Protein AF-A0A371I912-F1 (afdb_monomer_lite)

InterPro domains:
  IPR052957 Auxin-regulated embryogenesis mediator [PTHR32387] (3-246)

Foldseek 3Di:
DPDQAAEEDDPVVVLLQVQLCVPDPHHYDDCVVVPPVVVVCCVVCVNHYDYDLLVSLLVSLVVLLVVLPRDCVSVVSSPRPPVSNCVSQQQDQRFQWPVGRHGLVLAAADDPQCVLLVLFFPHGYGPDPSHPYYHPPLPLVSSVVRGDQLVSNPDHALVNLVSLLSSCVPVPHPVVSLVSLAPRCNQFDPVPPPPPLNDGDRPCVGNPPVSLVSVVSCVSSPHDPDPVVVVVVSVVVVVVVVVVVVVVPDD

Structure (mmCIF, N/CA/C/O backbone):
data_AF-A0A371I912-F1
#
_entry.id   AF-A0A371I912-F1
#
loop_
_atom_site.group_PDB
_atom_site.id
_atom_site.type_symbol
_atom_site.label_atom_id
_atom_site.label_alt_id
_atom_site.label_comp_id
_atom_site.label_asym_id
_atom_site.label_entity_id
_atom_site.label_seq_id
_atom_site.pdbx_PDB_ins_code
_atom_site.Cartn_x
_atom_site.Cartn_y
_atom_site.Cartn_z
_atom_site.occupancy
_atom_site.B_iso_or_equiv
_atom_site.auth_seq_id
_atom_site.auth_comp_id
_atom_site.auth_asym_id
_atom_site.auth_atom_id
_atom_site.pdbx_PDB_model_num
ATOM 1 N N . MET A 1 1 ? 18.109 19.468 -35.819 1.00 36.91 1 MET A N 1
ATOM 2 C CA . MET A 1 1 ? 19.176 19.367 -34.794 1.00 36.91 1 MET A CA 1
ATOM 3 C C . MET A 1 1 ? 19.497 17.897 -34.608 1.00 36.91 1 MET A C 1
ATOM 5 O O . MET A 1 1 ? 18.550 17.120 -34.630 1.00 36.91 1 MET A O 1
ATOM 9 N N . PRO A 1 2 ? 20.771 17.496 -34.467 1.00 49.00 2 PRO A N 1
ATOM 10 C CA . PRO A 1 2 ? 21.081 16.117 -34.123 1.00 49.00 2 PRO A CA 1
ATOM 11 C C . PRO A 1 2 ? 20.493 15.792 -32.742 1.00 49.00 2 PRO A C 1
ATOM 13 O O . PRO A 1 2 ? 20.467 16.671 -31.871 1.00 49.00 2 PRO A O 1
ATOM 16 N N . PRO A 1 3 ? 20.013 14.560 -32.536 1.00 56.16 3 PRO A N 1
ATOM 17 C CA . PRO A 1 3 ? 19.417 14.154 -31.275 1.00 56.16 3 PRO A CA 1
ATOM 18 C C . PRO A 1 3 ? 20.421 14.289 -30.119 1.00 56.16 3 PRO A C 1
ATOM 20 O O . PRO A 1 3 ? 21.636 14.133 -30.281 1.00 56.16 3 PRO A O 1
ATOM 23 N N . SER A 1 4 ? 19.924 14.635 -28.930 1.00 64.62 4 SER A N 1
ATOM 24 C CA . SER A 1 4 ? 20.767 14.828 -27.743 1.00 64.62 4 SER A CA 1
ATOM 25 C C . SER A 1 4 ? 21.365 13.510 -27.238 1.00 64.62 4 SER A C 1
ATOM 27 O O . SER A 1 4 ? 22.467 13.528 -26.684 1.00 64.62 4 SER A O 1
ATOM 29 N N . LYS A 1 5 ? 20.678 12.387 -27.493 1.00 75.44 5 LYS A N 1
ATOM 30 C CA . LYS A 1 5 ? 21.076 11.011 -27.172 1.00 75.44 5 LYS A CA 1
ATOM 31 C C . LYS A 1 5 ? 20.718 10.079 -28.333 1.00 75.44 5 LYS A C 1
ATOM 33 O O . LYS A 1 5 ? 19.756 10.370 -29.027 1.00 75.44 5 LYS A O 1
ATOM 38 N N . SER A 1 6 ? 21.465 8.998 -28.547 1.00 78.00 6 SER A N 1
ATOM 39 C CA . SER A 1 6 ? 21.248 8.018 -29.631 1.00 78.00 6 SER A CA 1
ATOM 40 C C . SER A 1 6 ? 21.650 6.603 -29.209 1.00 78.00 6 SER A C 1
ATOM 42 O O . SER A 1 6 ? 22.302 6.441 -28.181 1.00 78.00 6 SER A O 1
ATOM 44 N N . PHE A 1 7 ? 21.259 5.585 -29.973 1.00 78.69 7 PHE A N 1
ATOM 45 C CA . PHE A 1 7 ? 21.534 4.172 -29.673 1.00 78.69 7 PHE A CA 1
ATOM 46 C C . PHE A 1 7 ? 22.333 3.507 -30.778 1.00 78.69 7 PHE A C 1
ATOM 48 O O . PHE A 1 7 ? 22.033 3.733 -31.943 1.00 78.69 7 PHE A O 1
ATOM 55 N N . LEU A 1 8 ? 23.281 2.637 -30.439 1.00 74.38 8 LEU A N 1
ATOM 56 C CA . LEU A 1 8 ? 23.936 1.788 -31.435 1.00 74.38 8 LEU A CA 1
ATOM 57 C C . LEU A 1 8 ? 23.140 0.491 -31.646 1.00 74.38 8 LEU A C 1
ATOM 59 O O . LEU A 1 8 ? 22.872 -0.218 -30.675 1.00 74.38 8 LEU A O 1
ATOM 63 N N . ILE A 1 9 ? 22.766 0.149 -32.888 1.00 65.62 9 ILE A N 1
ATOM 64 C CA . ILE A 1 9 ? 22.099 -1.140 -33.163 1.00 65.62 9 ILE A CA 1
ATOM 65 C C . ILE A 1 9 ? 23.110 -2.273 -33.060 1.00 65.62 9 ILE A C 1
ATOM 67 O O . ILE A 1 9 ? 23.680 -2.682 -34.061 1.00 65.62 9 ILE A O 1
ATOM 71 N N . VAL A 1 10 ? 23.230 -2.853 -31.873 1.00 62.78 10 VAL A N 1
ATOM 72 C CA . VAL A 1 10 ? 23.765 -4.208 -31.717 1.00 62.78 10 VAL A CA 1
ATOM 73 C C . VAL A 1 10 ? 22.591 -5.189 -31.822 1.00 62.78 10 VAL A C 1
ATOM 75 O O . VAL A 1 10 ? 21.462 -4.848 -31.458 1.00 62.78 10 VAL A O 1
ATOM 78 N N . SER A 1 11 ? 22.805 -6.412 -32.311 1.00 59.03 11 SER A N 1
ATOM 79 C CA . SER A 1 11 ? 21.747 -7.379 -32.675 1.00 59.03 11 SER A CA 1
ATOM 80 C C . SER A 1 11 ? 20.672 -7.611 -31.597 1.00 59.03 11 SER A C 1
ATOM 82 O O . SER A 1 11 ? 19.514 -7.861 -31.920 1.00 59.03 11 SER A O 1
ATOM 84 N N . SER A 1 12 ? 21.031 -7.506 -30.313 1.00 61.28 12 SER A N 1
ATOM 85 C CA . SER A 1 12 ? 20.111 -7.637 -29.172 1.00 61.28 12 SER A CA 1
ATOM 86 C C . SER A 1 12 ? 19.326 -6.358 -28.842 1.00 61.28 12 SER A C 1
ATOM 88 O O . SER A 1 12 ? 18.246 -6.444 -28.261 1.00 61.28 12 SER A O 1
ATOM 90 N N . LEU A 1 13 ? 19.835 -5.182 -29.218 1.00 65.94 13 LEU A N 1
ATOM 91 C CA . LEU A 1 13 ? 19.197 -3.880 -29.010 1.00 65.94 13 LEU A CA 1
ATOM 92 C C . LEU A 1 13 ? 18.226 -3.536 -30.145 1.00 65.94 13 LEU A C 1
ATOM 94 O O . LEU A 1 13 ? 17.183 -2.932 -29.903 1.00 65.94 13 LEU A O 1
ATOM 98 N N . GLY A 1 14 ? 18.533 -3.973 -31.371 1.00 66.19 14 GLY A N 1
ATOM 99 C CA . GLY A 1 14 ? 17.737 -3.685 -32.567 1.00 66.19 14 GLY A CA 1
ATOM 100 C C . GLY A 1 14 ? 16.260 -4.057 -32.436 1.00 66.19 14 GLY A C 1
ATOM 101 O O . GLY A 1 14 ? 15.401 -3.239 -32.750 1.00 66.19 14 GLY A O 1
ATOM 102 N N . ALA A 1 15 ? 15.948 -5.234 -31.885 1.00 66.62 15 ALA A N 1
ATOM 103 C CA . ALA A 1 15 ? 14.563 -5.679 -31.696 1.00 66.62 15 ALA A CA 1
ATOM 104 C C . ALA A 1 15 ? 13.764 -4.776 -30.731 1.00 66.62 15 ALA A C 1
ATOM 106 O O . ALA A 1 15 ? 12.574 -4.529 -30.934 1.00 66.62 15 ALA A O 1
ATOM 107 N N . ILE A 1 16 ? 14.420 -4.242 -29.699 1.00 67.19 16 ILE A N 1
ATOM 108 C CA . ILE A 1 16 ? 13.805 -3.354 -28.703 1.00 67.19 16 ILE A CA 1
ATOM 109 C C . ILE A 1 16 ? 13.619 -1.960 -29.267 1.00 67.19 16 ILE A C 1
ATOM 111 O O . ILE A 1 16 ? 12.566 -1.367 -29.073 1.00 67.19 16 ILE A O 1
ATOM 115 N N . LEU A 1 17 ? 14.636 -1.435 -29.952 1.00 68.88 17 LEU A N 1
ATOM 116 C CA . LEU A 1 17 ? 14.585 -0.104 -30.550 1.00 68.88 17 LEU A CA 1
ATOM 117 C C . LEU A 1 17 ? 13.518 -0.055 -31.641 1.00 68.88 17 LEU A C 1
ATOM 119 O O . LEU A 1 17 ? 12.759 0.903 -31.694 1.00 68.88 17 LEU A O 1
ATOM 123 N N . GLN A 1 18 ? 13.388 -1.115 -32.444 1.00 68.81 18 GLN A N 1
ATOM 124 C CA . GLN A 1 18 ? 12.308 -1.250 -33.424 1.00 68.81 18 GLN A CA 1
ATOM 125 C C . GLN A 1 18 ? 10.938 -1.290 -32.746 1.00 68.81 18 GLN A C 1
ATOM 127 O O . GLN A 1 18 ? 10.042 -0.546 -33.130 1.00 68.81 18 GLN A O 1
ATOM 132 N N . SER A 1 19 ? 10.781 -2.085 -31.688 1.00 64.12 19 SER A N 1
ATOM 133 C CA . SER A 1 19 ? 9.503 -2.173 -30.971 1.00 64.12 19 SER A CA 1
ATOM 134 C C . SER A 1 19 ? 9.172 -0.871 -30.221 1.00 64.12 19 SER A C 1
ATOM 136 O O . SER A 1 19 ? 8.016 -0.467 -30.152 1.00 64.12 19 SER A O 1
ATOM 138 N N . GLY A 1 20 ? 10.186 -0.181 -29.692 1.00 59.31 20 GLY A N 1
ATOM 139 C CA . GLY A 1 20 ? 10.077 1.095 -28.983 1.00 59.31 20 GLY A CA 1
ATOM 140 C C . GLY A 1 20 ? 9.809 2.270 -29.917 1.00 59.31 20 GLY A C 1
ATOM 141 O O . GLY A 1 20 ? 9.047 3.163 -29.552 1.00 59.31 20 GLY A O 1
ATOM 142 N N . SER A 1 21 ? 10.348 2.225 -31.142 1.00 62.75 21 SER A N 1
ATOM 143 C CA . SER A 1 21 ? 10.128 3.239 -32.183 1.00 62.75 21 SER A CA 1
ATOM 144 C C . SER A 1 21 ? 8.666 3.375 -32.617 1.00 62.75 21 SER A C 1
ATOM 146 O O . SER A 1 21 ? 8.274 4.401 -33.161 1.00 62.75 21 SER A O 1
ATOM 148 N N . VAL A 1 22 ? 7.835 2.364 -32.323 1.00 65.50 22 VAL A N 1
ATOM 149 C CA . VAL A 1 22 ? 6.378 2.408 -32.533 1.00 65.50 22 VAL A CA 1
ATOM 150 C C . VAL A 1 22 ? 5.718 3.479 -31.656 1.00 65.50 22 VAL A C 1
ATOM 152 O O . VAL A 1 22 ? 4.649 3.981 -31.994 1.00 65.50 22 VAL A O 1
ATOM 155 N N . LEU A 1 23 ? 6.334 3.815 -30.521 1.00 61.28 23 LEU A N 1
ATOM 156 C CA . LEU A 1 23 ? 5.724 4.621 -29.463 1.00 61.28 23 LEU A CA 1
ATOM 157 C C . LEU A 1 23 ? 6.534 5.871 -29.103 1.00 61.28 23 LEU A C 1
ATOM 159 O O . LEU A 1 23 ? 5.955 6.836 -28.614 1.00 61.28 23 LEU A O 1
ATOM 163 N N . ILE A 1 24 ? 7.850 5.859 -29.324 1.00 68.81 24 ILE A N 1
ATOM 164 C CA . ILE A 1 24 ? 8.773 6.960 -29.020 1.00 68.81 24 ILE A CA 1
ATOM 165 C C . ILE A 1 24 ? 9.711 7.137 -30.208 1.00 68.81 24 ILE A C 1
ATOM 167 O O . ILE A 1 24 ? 10.195 6.149 -30.744 1.00 68.81 24 ILE A O 1
ATOM 171 N N . ASP A 1 25 ? 10.029 8.370 -30.597 1.00 71.12 25 ASP A N 1
ATOM 172 C CA . ASP A 1 25 ? 11.066 8.605 -31.605 1.00 71.12 25 ASP A CA 1
ATOM 173 C C . ASP A 1 25 ? 12.447 8.275 -31.015 1.00 71.12 25 ASP A C 1
ATOM 175 O O . ASP A 1 25 ? 12.962 8.988 -30.147 1.00 71.12 25 ASP A O 1
ATOM 179 N N . ILE A 1 26 ? 13.019 7.143 -31.433 1.00 73.50 26 ILE A N 1
ATOM 180 C CA . ILE A 1 26 ? 14.314 6.674 -30.947 1.00 73.50 26 ILE A CA 1
ATOM 181 C C . ILE A 1 26 ? 15.353 6.881 -32.053 1.00 73.50 26 ILE A C 1
ATOM 183 O O . ILE A 1 26 ? 15.302 6.203 -33.077 1.00 73.50 26 ILE A O 1
ATOM 187 N N . PRO A 1 27 ? 16.326 7.781 -31.857 1.00 73.69 27 PRO A N 1
ATOM 188 C CA . PRO A 1 27 ? 17.413 7.985 -32.802 1.00 73.69 27 PRO A CA 1
ATOM 189 C C . PRO A 1 27 ? 18.451 6.869 -32.698 1.00 73.69 27 PRO A C 1
ATOM 191 O O . PRO A 1 27 ? 19.030 6.613 -31.636 1.00 73.69 27 PRO A O 1
ATOM 194 N N . VAL A 1 28 ? 18.716 6.226 -33.828 1.00 77.50 28 VAL A N 1
ATOM 195 C CA . VAL A 1 28 ? 19.482 4.987 -33.890 1.00 77.50 28 VAL A CA 1
ATOM 196 C C . VAL A 1 28 ? 20.629 5.102 -34.902 1.00 77.50 28 VAL A C 1
ATOM 198 O O . VAL A 1 28 ? 20.453 5.621 -36.001 1.00 77.50 28 VAL A O 1
ATOM 201 N N . ILE A 1 29 ? 21.812 4.634 -34.509 1.00 79.12 29 ILE A N 1
ATOM 202 C CA . ILE A 1 29 ? 23.043 4.614 -35.297 1.00 79.12 29 ILE A CA 1
ATOM 203 C C . ILE A 1 29 ? 23.139 3.278 -36.032 1.00 79.12 29 ILE A C 1
ATOM 205 O O . ILE A 1 29 ? 23.073 2.210 -35.419 1.00 79.12 29 ILE A O 1
ATOM 209 N N . ASP A 1 30 ? 23.333 3.362 -37.345 1.00 75.81 30 ASP A N 1
ATOM 210 C CA . ASP A 1 30 ? 23.511 2.215 -38.229 1.00 75.81 30 ASP A CA 1
ATOM 211 C C . ASP A 1 30 ? 24.941 1.659 -38.140 1.00 75.81 30 ASP A C 1
ATOM 213 O O . ASP A 1 30 ? 25.874 2.180 -38.752 1.00 75.81 30 ASP A O 1
ATOM 217 N N . GLU A 1 31 ? 25.118 0.577 -37.379 1.00 76.44 31 GLU A N 1
ATOM 218 C CA . GLU A 1 31 ? 26.406 -0.113 -37.257 1.00 76.44 31 GLU A CA 1
ATOM 219 C C . GLU A 1 31 ? 26.906 -0.656 -38.607 1.00 76.44 31 GLU A C 1
ATOM 221 O O . GLU A 1 31 ? 28.114 -0.719 -38.821 1.00 76.44 31 GLU A O 1
ATOM 226 N N . THR A 1 32 ? 26.021 -0.983 -39.558 1.00 77.94 32 THR A N 1
ATOM 227 C CA . THR A 1 32 ? 26.443 -1.509 -40.870 1.00 77.94 32 THR A CA 1
ATOM 228 C C . THR A 1 32 ? 27.178 -0.463 -41.702 1.00 77.94 32 THR A C 1
ATOM 230 O O . THR A 1 32 ? 28.069 -0.805 -42.480 1.00 77.94 32 THR A O 1
ATOM 233 N N . PHE A 1 33 ? 26.862 0.814 -41.483 1.00 82.06 33 PHE A N 1
ATOM 234 C CA . PHE A 1 33 ? 27.527 1.934 -42.131 1.00 82.06 33 PHE A CA 1
ATOM 235 C C . PHE A 1 33 ? 28.919 2.205 -41.538 1.00 82.06 33 PHE A C 1
ATOM 237 O O . PHE A 1 33 ? 29.877 2.428 -42.278 1.00 82.06 33 PHE A O 1
ATOM 244 N N . TYR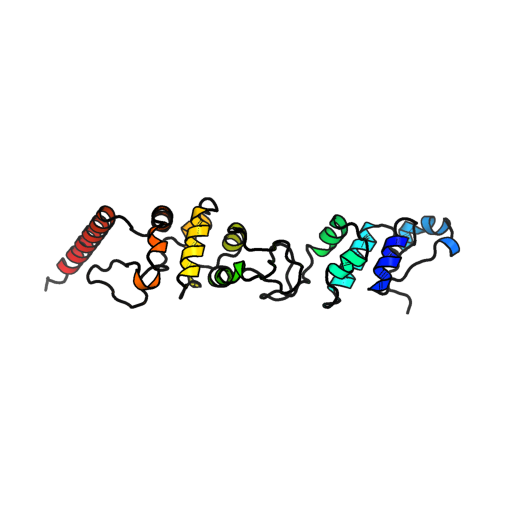 A 1 34 ? 29.050 2.181 -40.207 1.00 81.44 34 TYR A N 1
ATOM 245 C CA . TYR A 1 34 ? 30.311 2.505 -39.520 1.00 81.44 34 TYR A CA 1
ATOM 246 C C . TYR A 1 34 ? 31.246 1.298 -39.341 1.00 81.44 34 TYR A C 1
ATOM 248 O O . TYR A 1 34 ? 32.460 1.462 -39.179 1.00 81.44 34 TYR A O 1
ATOM 256 N N . GLY A 1 35 ? 30.694 0.086 -39.392 1.00 80.62 35 GLY A N 1
ATOM 257 C CA . GLY A 1 35 ? 31.387 -1.166 -39.120 1.00 80.62 35 GLY A CA 1
ATOM 258 C C . GLY A 1 35 ? 31.908 -1.270 -37.684 1.00 80.62 35 GLY A C 1
ATOM 259 O O . GLY A 1 35 ? 31.715 -0.389 -36.848 1.00 80.62 35 GLY A O 1
ATOM 260 N N . ASN A 1 36 ? 32.661 -2.338 -37.411 1.00 82.44 36 ASN A N 1
ATOM 261 C CA . ASN A 1 36 ? 33.153 -2.651 -36.061 1.00 82.44 36 ASN A CA 1
ATOM 262 C C . ASN A 1 36 ? 34.058 -1.570 -35.441 1.00 82.44 36 ASN A C 1
ATOM 264 O O . ASN A 1 36 ? 34.266 -1.569 -34.231 1.00 82.44 36 ASN A O 1
ATOM 268 N N . LYS A 1 37 ? 34.586 -0.641 -36.248 1.00 84.56 37 LYS A N 1
ATOM 269 C CA . LYS A 1 37 ? 35.439 0.457 -35.777 1.00 84.56 37 LYS A CA 1
ATOM 270 C C . LYS A 1 37 ? 34.715 1.404 -34.827 1.00 84.56 37 LYS A C 1
ATOM 272 O O . LYS A 1 37 ? 35.366 2.039 -34.010 1.00 84.56 37 LYS A O 1
ATOM 277 N N . ILE A 1 38 ? 33.385 1.499 -34.897 1.00 82.69 38 ILE A N 1
ATOM 278 C CA . ILE A 1 38 ? 32.618 2.362 -33.987 1.00 82.69 38 ILE A CA 1
ATOM 279 C C . ILE A 1 38 ? 32.782 1.959 -32.515 1.00 82.69 38 ILE A C 1
ATOM 281 O O . ILE A 1 38 ? 32.753 2.821 -31.639 1.00 82.69 38 ILE A O 1
ATOM 285 N N . HIS A 1 39 ? 33.032 0.673 -32.247 1.00 81.19 39 HIS A N 1
ATOM 286 C CA . HIS A 1 39 ? 33.273 0.157 -30.897 1.00 81.19 39 HIS A CA 1
ATOM 287 C C . HIS A 1 39 ? 34.625 0.595 -30.327 1.00 81.19 39 HIS A C 1
ATOM 289 O O . HIS A 1 39 ? 34.776 0.683 -29.112 1.00 81.19 39 HIS A O 1
ATOM 295 N N . GLU A 1 40 ? 35.601 0.946 -31.173 1.00 86.25 40 GLU A N 1
ATOM 296 C CA . GLU A 1 40 ? 36.882 1.506 -30.713 1.00 86.25 40 GLU A CA 1
ATOM 297 C C . GLU A 1 40 ? 36.683 2.864 -30.021 1.00 86.25 40 GLU A C 1
ATOM 299 O O . GLU A 1 40 ? 37.443 3.215 -29.118 1.00 86.25 40 GLU A O 1
ATOM 304 N N . TYR A 1 41 ? 35.610 3.575 -30.385 1.00 84.62 41 TYR A N 1
ATOM 305 C CA . TYR A 1 41 ? 35.247 4.884 -29.846 1.00 84.62 41 TYR A CA 1
ATOM 306 C C . TYR A 1 41 ? 34.191 4.816 -28.730 1.00 84.62 41 TYR A C 1
ATOM 308 O O . TYR A 1 41 ? 33.647 5.847 -28.326 1.00 84.62 41 TYR A O 1
ATOM 316 N N . GLU A 1 42 ? 33.869 3.624 -28.202 1.00 82.31 42 GLU A N 1
ATOM 317 C CA . GLU A 1 42 ? 32.801 3.446 -27.201 1.00 82.31 42 GLU A CA 1
ATOM 318 C C . GLU A 1 42 ? 32.970 4.409 -26.017 1.00 82.31 42 GLU A C 1
ATOM 320 O O . GLU A 1 42 ? 32.019 5.073 -25.608 1.00 82.31 42 GLU A O 1
ATOM 325 N N . LYS A 1 43 ? 34.196 4.552 -25.497 1.00 83.75 43 LYS A N 1
ATOM 326 C CA . LYS A 1 43 ? 34.482 5.427 -24.349 1.00 83.75 43 LYS A CA 1
ATOM 327 C C . LYS A 1 43 ? 34.158 6.893 -24.623 1.00 83.75 43 LYS A C 1
ATOM 329 O O . LYS A 1 43 ? 33.641 7.564 -23.730 1.00 83.75 43 LYS A O 1
ATOM 334 N N . GLU A 1 44 ? 34.456 7.394 -25.819 1.00 85.06 44 GLU A N 1
ATOM 335 C CA . GLU A 1 44 ? 34.162 8.785 -26.179 1.00 85.06 44 GLU A CA 1
ATOM 336 C C . GLU A 1 44 ? 32.669 8.973 -26.477 1.00 85.06 44 GLU A C 1
ATOM 338 O O . GLU A 1 44 ? 32.062 9.979 -26.091 1.00 85.06 44 GLU A O 1
ATOM 343 N N . LEU A 1 45 ? 32.054 7.974 -27.110 1.00 82.94 45 LEU A N 1
ATOM 344 C CA . LEU A 1 45 ? 30.661 8.006 -27.539 1.00 82.94 45 LEU A CA 1
ATOM 345 C C . LEU A 1 45 ? 29.667 7.784 -26.396 1.00 82.94 45 LEU A C 1
ATOM 347 O O . LEU A 1 45 ? 28.563 8.320 -26.470 1.00 82.94 45 LEU A O 1
ATOM 351 N N . LYS A 1 46 ? 30.038 7.084 -25.315 1.00 80.88 46 LYS A N 1
ATOM 352 C CA . LYS A 1 46 ? 29.155 6.726 -24.181 1.00 80.88 46 LYS A CA 1
ATOM 353 C C . LYS A 1 46 ? 28.465 7.914 -23.502 1.00 80.88 46 LYS A C 1
ATOM 355 O O . LYS A 1 46 ? 27.462 7.762 -22.813 1.00 80.88 46 LYS A O 1
ATOM 360 N N . THR A 1 47 ? 28.978 9.123 -23.710 1.00 78.12 47 THR A N 1
ATOM 361 C CA . THR A 1 47 ? 28.355 10.364 -23.229 1.00 78.12 47 THR A CA 1
ATOM 362 C C . THR A 1 47 ? 27.027 10.690 -23.926 1.00 78.12 47 THR A C 1
ATOM 364 O O . THR A 1 47 ? 26.174 11.354 -23.334 1.00 78.12 47 THR A O 1
ATOM 367 N N . ARG A 1 48 ? 26.831 10.243 -25.174 1.00 79.50 48 ARG A N 1
ATOM 368 C CA . ARG A 1 48 ? 25.650 10.557 -26.007 1.00 79.50 48 ARG A CA 1
ATOM 369 C C . ARG A 1 48 ? 25.064 9.346 -26.731 1.00 79.50 48 ARG A C 1
ATOM 371 O O . ARG A 1 48 ? 23.909 9.398 -27.147 1.00 79.50 48 ARG A O 1
ATOM 378 N N . VAL A 1 49 ? 25.838 8.282 -26.891 1.00 81.69 49 VAL A N 1
ATOM 379 C CA . VAL A 1 49 ? 25.440 7.024 -27.518 1.00 81.69 49 VAL A CA 1
ATOM 380 C C . VAL A 1 49 ? 25.294 5.973 -26.429 1.00 81.69 49 VAL A C 1
ATOM 382 O O . VAL A 1 49 ? 26.180 5.808 -25.595 1.00 81.69 49 VAL A O 1
ATOM 385 N N . MET A 1 50 ? 24.164 5.284 -26.423 1.00 82.94 50 MET A N 1
ATOM 386 C CA . MET A 1 50 ? 23.892 4.176 -25.517 1.00 82.94 50 MET A CA 1
ATOM 387 C C . MET A 1 50 ? 24.251 2.863 -26.206 1.00 82.94 50 MET A C 1
ATOM 389 O O . MET A 1 50 ? 23.900 2.651 -27.372 1.00 82.94 50 MET A O 1
ATOM 393 N N . PHE A 1 51 ? 24.941 1.993 -25.473 1.00 76.75 51 PHE A N 1
ATOM 394 C CA . PHE A 1 51 ? 25.524 0.753 -25.998 1.00 76.75 51 PHE A CA 1
ATOM 395 C C . PHE A 1 51 ? 24.923 -0.492 -25.349 1.00 76.75 51 PHE A C 1
ATOM 397 O O . PHE A 1 51 ? 25.097 -1.602 -25.850 1.00 76.75 51 PHE A O 1
ATOM 404 N N . SER A 1 52 ? 24.205 -0.331 -24.235 1.00 77.12 52 SER A N 1
ATOM 405 C CA . SER A 1 52 ? 23.663 -1.450 -23.478 1.00 77.12 52 SER A CA 1
ATOM 406 C C . SER A 1 52 ? 22.140 -1.534 -23.514 1.00 77.12 52 SER A C 1
ATOM 408 O O . SER A 1 52 ? 21.395 -0.560 -23.633 1.00 77.12 52 SER A O 1
ATOM 410 N N . TYR A 1 53 ? 21.688 -2.764 -23.309 1.00 73.31 53 TYR A N 1
ATOM 411 C CA . TYR A 1 53 ? 20.294 -3.125 -23.100 1.00 73.31 53 TYR A CA 1
ATOM 412 C C . TYR A 1 53 ? 19.622 -2.331 -21.970 1.00 73.31 53 TYR A C 1
ATOM 414 O O . TYR A 1 53 ? 18.454 -1.951 -22.054 1.00 73.31 53 TYR A O 1
ATOM 422 N N . GLU A 1 54 ? 20.351 -2.147 -20.872 1.00 75.62 54 GLU A N 1
ATOM 423 C CA . GLU A 1 54 ? 19.855 -1.504 -19.659 1.00 75.62 54 GLU A CA 1
ATOM 424 C C . GLU A 1 54 ? 19.639 -0.010 -19.892 1.00 75.62 54 GLU A C 1
ATOM 426 O O . GLU A 1 54 ? 18.545 0.488 -19.637 1.00 75.62 54 GLU A O 1
ATOM 431 N N . GLU A 1 55 ? 20.610 0.658 -20.520 1.00 78.50 55 GLU A N 1
ATOM 432 C CA . GLU A 1 55 ? 20.506 2.067 -20.915 1.00 78.50 55 GLU A CA 1
ATOM 433 C C . GLU A 1 55 ? 19.300 2.314 -21.841 1.00 78.50 55 GLU A C 1
ATOM 435 O O . GLU A 1 55 ? 18.576 3.298 -21.664 1.00 78.50 55 GLU A O 1
ATOM 440 N N . ALA A 1 56 ? 19.015 1.398 -22.776 1.00 77.38 56 ALA A N 1
ATOM 441 C CA . ALA A 1 56 ? 17.831 1.489 -23.635 1.00 77.38 56 ALA A CA 1
ATOM 442 C C . ALA A 1 56 ? 16.514 1.297 -22.883 1.00 77.38 56 ALA A C 1
ATOM 444 O O . ALA A 1 56 ? 15.581 2.074 -23.087 1.00 77.38 56 ALA A O 1
ATOM 445 N N . CYS A 1 57 ? 16.427 0.322 -21.976 1.00 75.38 57 CYS A N 1
ATOM 446 C CA . CYS A 1 57 ? 15.233 0.141 -21.144 1.00 75.38 57 CYS A CA 1
ATOM 447 C C . CYS A 1 57 ? 14.987 1.334 -20.216 1.00 75.38 57 CYS A C 1
ATOM 449 O O . CYS A 1 57 ? 13.838 1.703 -19.972 1.00 75.38 57 CYS A O 1
ATOM 451 N N . GLU A 1 58 ? 16.047 1.943 -19.689 1.00 77.44 58 GLU A N 1
ATOM 452 C CA . GLU A 1 58 ? 15.946 3.158 -18.886 1.00 77.44 58 GLU A CA 1
ATOM 453 C C . GLU A 1 58 ? 15.488 4.359 -19.705 1.00 77.44 58 GLU A C 1
ATOM 455 O O . GLU A 1 58 ? 14.654 5.136 -19.243 1.00 77.44 58 GLU A O 1
ATOM 460 N N . PHE A 1 59 ? 16.027 4.541 -20.910 1.00 79.81 59 PHE A N 1
ATOM 461 C CA . PHE A 1 59 ? 15.612 5.624 -21.792 1.00 79.81 59 PHE A CA 1
ATOM 462 C C . PHE A 1 59 ? 14.157 5.475 -22.224 1.00 79.81 59 PHE A C 1
ATOM 464 O O . PHE A 1 59 ? 13.370 6.375 -21.959 1.00 79.81 59 PHE A O 1
ATOM 471 N N . ILE A 1 60 ? 13.787 4.324 -22.794 1.00 76.44 60 ILE A N 1
ATOM 472 C CA . ILE A 1 60 ? 12.409 4.039 -23.212 1.00 76.44 60 ILE A CA 1
ATOM 473 C C . ILE A 1 60 ? 11.468 4.180 -22.014 1.00 76.44 60 ILE A C 1
ATOM 475 O O . ILE A 1 60 ? 10.438 4.832 -22.121 1.00 76.44 60 ILE A O 1
ATOM 479 N N . GLY A 1 61 ? 11.850 3.642 -20.851 1.00 74.62 61 GLY A N 1
ATOM 480 C CA . GLY A 1 61 ? 11.116 3.834 -19.604 1.00 74.62 61 GLY A CA 1
ATOM 481 C C . GLY A 1 61 ? 10.866 5.306 -19.293 1.00 74.62 61 GLY A C 1
ATOM 482 O O . GLY A 1 61 ? 9.719 5.694 -19.108 1.00 74.62 61 GLY A O 1
ATOM 483 N N . ARG A 1 62 ? 11.907 6.143 -19.276 1.00 76.69 62 ARG A N 1
ATOM 484 C CA . ARG A 1 62 ? 11.766 7.582 -18.997 1.00 76.69 62 ARG A CA 1
ATOM 485 C C . ARG A 1 62 ? 10.879 8.305 -20.006 1.00 76.69 62 ARG A C 1
ATOM 487 O O . ARG A 1 62 ? 10.007 9.053 -19.576 1.00 76.69 62 ARG A O 1
ATOM 494 N N . GLU A 1 63 ? 11.086 8.082 -21.300 1.00 76.69 63 GLU A N 1
ATOM 495 C CA . GLU A 1 63 ? 10.310 8.754 -22.349 1.00 76.69 63 GLU A CA 1
ATOM 496 C C . GLU A 1 63 ? 8.830 8.339 -22.298 1.00 76.69 63 GLU A C 1
ATOM 498 O O . GLU A 1 63 ? 7.953 9.201 -22.286 1.00 76.69 63 GLU A O 1
ATOM 503 N N . LEU A 1 64 ? 8.536 7.042 -22.121 1.00 72.56 64 LEU A N 1
ATOM 504 C CA . LEU A 1 64 ? 7.158 6.556 -21.952 1.00 72.56 64 LEU A CA 1
ATOM 505 C C . LEU A 1 64 ? 6.479 7.182 -20.731 1.00 72.56 64 LEU A C 1
ATOM 507 O O . LEU A 1 64 ? 5.290 7.470 -20.774 1.00 72.56 64 LEU A O 1
ATOM 511 N N . MET A 1 65 ? 7.218 7.377 -19.636 1.00 69.88 65 MET A N 1
ATOM 512 C CA . MET A 1 65 ? 6.660 7.950 -18.410 1.00 69.88 65 MET A CA 1
ATOM 513 C C . MET A 1 65 ? 6.451 9.464 -18.482 1.00 69.88 65 MET A C 1
ATOM 515 O O . MET A 1 65 ? 5.652 10.001 -17.712 1.00 69.88 65 MET A O 1
ATOM 519 N N . HIS A 1 66 ? 7.148 10.157 -19.383 1.00 69.31 66 HIS A N 1
ATOM 520 C CA . HIS A 1 66 ? 6.916 11.575 -19.646 1.00 69.31 66 HIS A CA 1
ATOM 521 C C . HIS A 1 66 ? 5.620 11.778 -20.444 1.00 69.31 66 HIS A C 1
ATOM 523 O O . HIS A 1 66 ? 4.845 12.701 -20.174 1.00 69.31 66 HIS A O 1
ATOM 529 N N . GLU A 1 67 ? 5.344 10.855 -21.362 1.00 63.56 67 GLU A N 1
ATOM 530 C CA . GLU A 1 67 ? 4.113 10.783 -22.136 1.00 63.56 67 GLU A CA 1
ATOM 531 C C . GLU A 1 67 ? 2.970 10.206 -21.280 1.00 63.56 67 GLU A C 1
ATOM 533 O O . GLU A 1 67 ? 2.729 9.002 -21.232 1.00 63.56 67 GLU A O 1
ATOM 538 N N . GLN A 1 68 ? 2.200 11.075 -20.612 1.00 53.69 68 GLN A N 1
ATOM 539 C CA . GLN A 1 68 ? 1.093 10.725 -19.689 1.00 53.69 68 GLN A CA 1
ATOM 540 C C . GLN A 1 68 ? -0.005 9.803 -20.282 1.00 53.69 68 GLN A C 1
ATOM 542 O O . GLN A 1 68 ? -0.914 9.346 -19.570 1.00 53.69 68 GLN A O 1
ATOM 547 N N . HIS A 1 69 ? 0.054 9.540 -21.587 1.00 51.69 69 HIS A N 1
ATOM 548 C CA . HIS A 1 69 ? -0.859 8.690 -22.341 1.00 51.69 69 HIS A CA 1
ATOM 549 C C . HIS A 1 69 ? -0.352 7.254 -22.548 1.00 51.69 69 HIS A C 1
ATOM 551 O O . HIS A 1 69 ? -1.177 6.363 -22.767 1.00 51.69 69 HIS A O 1
ATOM 557 N N . LEU A 1 70 ? 0.954 6.993 -22.434 1.00 53.03 70 LEU A N 1
ATOM 558 C CA . LEU A 1 70 ? 1.537 5.686 -22.733 1.00 53.03 70 LEU A CA 1
ATOM 559 C C . LEU A 1 70 ? 1.577 4.811 -21.472 1.00 53.03 70 LEU A C 1
ATOM 561 O O . LEU A 1 70 ? 2.425 4.925 -20.596 1.00 53.03 70 LEU A O 1
ATOM 565 N N . SER A 1 71 ? 0.585 3.930 -21.356 1.00 54.03 71 SER A N 1
ATOM 566 C CA . SER A 1 71 ? 0.480 2.959 -20.260 1.00 54.03 71 SER A CA 1
ATOM 567 C C . SER A 1 71 ? 1.508 1.818 -20.394 1.00 54.03 71 SER A C 1
ATOM 569 O O . SER A 1 71 ? 2.067 1.598 -21.463 1.00 54.03 71 SER A O 1
ATOM 571 N N . ILE A 1 72 ? 1.708 0.994 -19.353 1.00 52.34 72 ILE A N 1
ATOM 572 C CA . ILE A 1 72 ? 2.498 -0.259 -19.451 1.00 52.34 72 ILE A CA 1
ATOM 573 C C . ILE A 1 72 ? 1.935 -1.228 -20.519 1.00 52.34 72 ILE A C 1
ATOM 575 O O . ILE A 1 72 ? 2.661 -2.120 -20.951 1.00 52.34 72 ILE A O 1
ATOM 579 N N . GLN A 1 73 ? 0.700 -1.062 -21.029 1.00 51.12 73 GLN A N 1
ATOM 580 C CA . GLN A 1 73 ? 0.272 -1.800 -22.235 1.00 51.12 73 GLN A CA 1
ATOM 581 C C . GLN A 1 73 ? 1.184 -1.500 -23.429 1.00 51.12 73 GLN A C 1
ATOM 583 O O . GLN A 1 73 ? 1.501 -2.413 -24.184 1.00 51.12 73 GLN A O 1
ATOM 588 N N . ALA A 1 74 ? 1.664 -0.263 -23.540 1.00 54.12 74 ALA A N 1
ATOM 589 C CA . ALA A 1 74 ? 2.672 0.143 -24.506 1.00 54.12 74 ALA A CA 1
ATOM 590 C C . ALA A 1 74 ? 3.991 -0.615 -24.237 1.00 54.12 74 ALA A C 1
ATOM 592 O O . ALA A 1 74 ? 4.539 -1.245 -25.128 1.00 54.12 74 ALA A O 1
ATOM 593 N N . GLY A 1 75 ? 4.421 -0.719 -22.972 1.00 56.59 75 GLY A N 1
ATOM 594 C CA . GLY A 1 75 ? 5.560 -1.561 -22.564 1.00 56.59 75 GLY A CA 1
ATOM 595 C C . GLY A 1 75 ? 5.409 -3.056 -22.901 1.00 56.59 75 GLY A C 1
ATOM 596 O O . GLY A 1 75 ? 6.381 -3.691 -23.307 1.00 56.59 75 GLY A O 1
ATOM 597 N N . ARG A 1 76 ? 4.192 -3.617 -22.793 1.00 55.34 76 ARG A N 1
ATOM 598 C CA . ARG A 1 76 ? 3.874 -4.993 -23.229 1.00 55.34 76 ARG A CA 1
ATOM 599 C C . ARG A 1 76 ? 3.940 -5.148 -24.748 1.00 55.34 76 ARG A C 1
ATOM 601 O O . ARG A 1 76 ? 4.326 -6.212 -25.214 1.00 55.34 76 ARG A O 1
ATOM 608 N N . GLN A 1 77 ? 3.588 -4.110 -25.505 1.00 55.78 77 GLN A N 1
ATOM 609 C CA . GLN A 1 77 ? 3.756 -4.091 -26.961 1.00 55.78 77 GLN A CA 1
ATOM 610 C C . GLN A 1 77 ? 5.234 -4.002 -27.370 1.00 55.78 77 GLN A C 1
ATOM 612 O O . GLN A 1 77 ? 5.595 -4.523 -28.418 1.00 55.78 77 GLN A O 1
ATOM 617 N N . ILE A 1 78 ? 6.099 -3.415 -26.532 1.00 60.50 78 ILE A N 1
ATOM 618 C CA . ILE A 1 78 ? 7.522 -3.207 -26.854 1.00 60.50 78 ILE A CA 1
ATOM 619 C C . ILE A 1 78 ? 8.381 -4.481 -26.650 1.00 60.50 78 ILE A C 1
ATOM 621 O O . ILE A 1 78 ? 9.578 -4.460 -26.911 1.00 60.50 78 ILE A O 1
ATOM 625 N N . ASN A 1 79 ? 7.821 -5.624 -26.222 1.00 63.75 79 ASN A N 1
ATOM 626 C CA . ASN A 1 79 ? 8.597 -6.852 -25.941 1.00 63.75 79 ASN A CA 1
ATOM 627 C C . ASN A 1 79 ? 9.830 -6.602 -25.035 1.00 63.75 79 ASN A C 1
ATOM 629 O O . ASN A 1 79 ? 10.855 -7.281 -25.130 1.00 63.75 79 ASN A O 1
ATOM 633 N N . LEU A 1 80 ? 9.744 -5.615 -24.135 1.00 66.50 80 LEU A N 1
ATOM 634 C CA . LEU A 1 80 ? 10.804 -5.340 -23.165 1.00 66.50 80 LEU A CA 1
ATOM 635 C C . LEU A 1 80 ? 10.871 -6.474 -22.136 1.00 66.50 80 LEU A C 1
ATOM 637 O O . LEU A 1 80 ? 9.829 -7.031 -21.777 1.00 66.50 80 LEU A O 1
ATOM 641 N N . PRO A 1 81 ? 12.049 -6.791 -21.565 1.00 68.62 81 PRO A N 1
ATOM 642 C CA . PRO A 1 81 ? 12.131 -7.713 -20.453 1.00 68.62 81 PRO A CA 1
ATOM 643 C C . PRO A 1 81 ? 11.487 -7.000 -19.293 1.00 68.62 81 PRO A C 1
ATOM 645 O O . PRO A 1 81 ? 11.977 -5.971 -18.809 1.00 68.62 81 PRO A O 1
ATOM 648 N N . TYR A 1 82 ? 10.368 -7.573 -18.893 1.00 67.19 82 TYR A N 1
ATOM 649 C CA . TYR A 1 82 ? 9.473 -6.998 -17.921 1.00 67.19 82 TYR A CA 1
ATOM 650 C C . TYR A 1 82 ? 10.220 -6.541 -16.663 1.00 67.19 82 TYR A C 1
ATOM 652 O O . TYR A 1 82 ? 10.057 -5.401 -16.248 1.00 67.19 82 TYR A O 1
ATOM 660 N N . ASP A 1 83 ? 11.130 -7.359 -16.128 1.00 72.12 83 ASP A N 1
ATOM 661 C CA . ASP A 1 83 ? 11.851 -7.042 -14.891 1.00 72.12 83 ASP A CA 1
ATOM 662 C C . ASP A 1 83 ? 12.790 -5.836 -15.020 1.00 72.12 83 ASP A C 1
ATOM 664 O O . ASP A 1 83 ? 12.811 -4.974 -14.142 1.00 72.12 83 ASP A O 1
ATOM 668 N N . LYS A 1 84 ? 13.553 -5.736 -16.119 1.00 73.88 84 LYS A N 1
ATOM 669 C CA . LYS A 1 84 ? 14.476 -4.608 -16.340 1.00 73.88 84 LYS A CA 1
ATOM 670 C C . LYS A 1 84 ? 13.714 -3.308 -16.558 1.00 73.88 84 LYS A C 1
ATOM 672 O O . LYS A 1 84 ? 14.064 -2.284 -15.979 1.00 73.88 84 LYS A O 1
ATOM 677 N N . PHE A 1 85 ? 12.646 -3.371 -17.346 1.00 72.81 85 PHE A N 1
ATOM 678 C CA . PHE A 1 85 ? 11.775 -2.229 -17.586 1.00 72.81 85 PHE A CA 1
ATOM 679 C C . PHE A 1 85 ? 11.054 -1.781 -16.310 1.00 72.81 85 PHE A C 1
ATOM 681 O O . PHE A 1 85 ? 11.091 -0.609 -15.957 1.00 72.81 85 PHE A O 1
ATOM 688 N N . VAL A 1 86 ? 10.451 -2.706 -15.559 1.00 73.94 86 VAL A N 1
ATOM 689 C CA . VAL A 1 86 ? 9.797 -2.386 -14.282 1.00 73.94 86 VAL A CA 1
ATOM 690 C C . VAL A 1 86 ? 10.800 -1.776 -13.304 1.00 73.94 86 VAL A C 1
ATOM 692 O O . VAL A 1 86 ? 10.486 -0.780 -12.653 1.00 73.94 86 VAL A O 1
ATOM 695 N N . ASN A 1 87 ? 12.020 -2.311 -13.222 1.00 76.81 87 ASN A N 1
ATOM 696 C CA . ASN A 1 87 ? 13.060 -1.756 -12.358 1.00 76.81 87 ASN A CA 1
ATOM 697 C C . ASN A 1 87 ? 13.507 -0.348 -12.768 1.00 76.81 87 ASN A C 1
ATOM 699 O O . ASN A 1 87 ? 13.787 0.454 -11.876 1.00 76.81 87 ASN A O 1
ATOM 703 N N . SER A 1 88 ? 13.504 -0.007 -14.060 1.00 74.81 88 SER A N 1
ATOM 704 C CA . SER A 1 88 ? 13.860 1.345 -14.502 1.00 74.81 88 SER A CA 1
ATOM 705 C C . SER A 1 88 ? 12.780 2.385 -14.183 1.00 74.81 88 SER A C 1
ATOM 707 O O . SER A 1 88 ? 13.101 3.541 -13.908 1.00 74.81 88 SER A O 1
ATOM 709 N N . ILE A 1 89 ? 11.501 1.989 -14.146 1.00 74.62 89 ILE A N 1
ATOM 710 C CA . ILE A 1 89 ? 10.376 2.924 -13.950 1.00 74.62 89 ILE A CA 1
ATOM 711 C C . ILE A 1 89 ? 9.843 2.953 -12.511 1.00 74.62 89 ILE A C 1
ATOM 713 O O . ILE A 1 89 ? 9.176 3.912 -12.118 1.00 74.62 89 ILE A O 1
ATOM 717 N N . ARG A 1 90 ? 10.109 1.926 -11.692 1.00 74.56 90 ARG A N 1
ATOM 718 C CA . ARG A 1 90 ? 9.450 1.759 -10.380 1.00 74.56 90 ARG A CA 1
ATOM 719 C C . ARG A 1 90 ? 9.747 2.871 -9.375 1.00 74.56 90 ARG A C 1
ATOM 721 O O . ARG A 1 90 ? 8.902 3.173 -8.540 1.00 74.56 90 ARG A O 1
ATOM 728 N N . ASN A 1 91 ? 10.922 3.488 -9.439 1.00 78.31 91 ASN A N 1
ATOM 729 C CA . ASN A 1 91 ? 11.316 4.536 -8.490 1.00 78.31 91 ASN A CA 1
ATOM 730 C C . ASN A 1 91 ? 10.957 5.949 -8.981 1.00 78.31 91 ASN A C 1
ATOM 732 O O . ASN A 1 91 ? 11.056 6.904 -8.214 1.00 78.31 91 ASN A O 1
ATOM 736 N N . GLY A 1 92 ? 10.534 6.094 -10.240 1.00 74.62 92 GLY A N 1
ATOM 737 C CA . GLY A 1 92 ? 10.173 7.385 -10.819 1.00 74.62 92 GLY A CA 1
ATOM 738 C C . GLY A 1 92 ? 8.819 7.893 -10.323 1.00 74.62 92 GLY A C 1
ATOM 739 O O . GLY A 1 92 ? 7.931 7.105 -10.015 1.00 74.62 92 GLY A O 1
ATOM 740 N N . SER A 1 93 ? 8.644 9.215 -10.285 1.00 77.00 93 SER A N 1
ATOM 741 C CA . SER A 1 93 ? 7.393 9.868 -9.884 1.00 77.00 93 SER A CA 1
ATOM 742 C C . SER A 1 93 ? 6.540 10.226 -11.102 1.00 77.00 93 SER A C 1
ATOM 744 O O . SER A 1 93 ? 6.517 11.378 -11.530 1.00 77.00 93 SER A O 1
ATOM 746 N N . TRP A 1 94 ? 5.867 9.231 -11.671 1.00 74.56 94 TRP A N 1
ATOM 747 C CA . TRP A 1 94 ? 5.160 9.349 -12.948 1.00 74.56 94 TRP A CA 1
ATOM 748 C C . TRP A 1 94 ? 3.682 8.921 -12.931 1.00 74.56 94 TRP A C 1
ATOM 750 O O . TRP A 1 94 ? 2.907 9.563 -13.645 1.00 74.56 94 TRP A O 1
ATOM 760 N N . PRO A 1 95 ? 3.198 7.928 -12.146 1.00 73.38 95 PRO A N 1
ATOM 761 C CA . PRO A 1 95 ? 1.761 7.717 -12.071 1.00 73.38 95 PRO A CA 1
ATOM 762 C C . PRO A 1 95 ? 1.108 8.910 -11.374 1.00 73.38 95 PRO A C 1
ATOM 764 O O . PRO A 1 95 ? 1.492 9.311 -10.269 1.00 73.38 95 PRO A O 1
ATOM 767 N N . LYS A 1 96 ? 0.071 9.459 -12.008 1.00 72.44 96 LYS A N 1
ATOM 768 C CA . LYS A 1 96 ? -0.834 10.402 -11.356 1.00 72.44 96 LYS A CA 1
ATOM 769 C C . LYS A 1 96 ? -1.687 9.628 -10.357 1.00 72.44 96 LYS A C 1
ATOM 771 O O . LYS A 1 96 ? -2.466 8.757 -10.737 1.00 72.44 96 LYS A O 1
ATOM 776 N N . THR A 1 97 ? -1.521 9.954 -9.084 1.00 73.50 97 THR A N 1
ATOM 777 C CA . THR A 1 97 ? -2.300 9.397 -7.977 1.00 73.50 97 THR A CA 1
ATOM 778 C C . THR A 1 97 ? -3.277 10.431 -7.428 1.00 73.50 97 THR A C 1
ATOM 780 O O . THR A 1 97 ? -3.174 11.625 -7.729 1.00 73.50 97 THR A O 1
ATOM 783 N N . SER A 1 98 ? -4.166 9.998 -6.532 1.00 73.38 98 SER A N 1
ATOM 784 C CA . SER A 1 98 ? -4.976 10.892 -5.688 1.00 73.38 98 SER A CA 1
ATOM 785 C C . SER A 1 98 ? -4.153 11.914 -4.882 1.00 73.38 98 SER A C 1
ATOM 787 O O . SER A 1 98 ? -4.693 12.921 -4.439 1.00 73.38 98 SER A O 1
ATOM 789 N N . HIS A 1 99 ? -2.843 11.691 -4.727 1.00 72.75 99 HIS A N 1
ATOM 790 C CA . HIS A 1 99 ? -1.906 12.570 -4.023 1.00 72.75 99 HIS A CA 1
ATOM 791 C C . HIS A 1 99 ? -0.874 13.218 -4.967 1.00 72.75 99 HIS A C 1
ATOM 793 O O . HIS A 1 99 ? 0.235 13.548 -4.535 1.00 72.75 99 HIS A O 1
ATOM 799 N N . GLY A 1 100 ? -1.214 13.369 -6.253 1.00 77.62 100 GLY A N 1
ATOM 800 C CA . GLY A 1 100 ? -0.329 13.912 -7.288 1.00 77.62 100 GLY A CA 1
ATOM 801 C C . GLY A 1 100 ? 0.579 12.857 -7.924 1.00 77.62 100 GLY A C 1
ATOM 802 O O . GLY A 1 100 ? 0.335 11.656 -7.802 1.00 77.62 100 GLY A O 1
ATOM 803 N N . LEU A 1 101 ? 1.622 13.297 -8.629 1.00 77.19 101 LEU A N 1
ATOM 804 C CA . LEU A 1 101 ? 2.635 12.391 -9.178 1.00 77.19 101 LEU A CA 1
ATOM 805 C C . LEU A 1 101 ? 3.423 11.754 -8.023 1.00 77.19 101 LEU A C 1
ATOM 807 O O . LEU A 1 101 ? 3.935 12.460 -7.153 1.00 77.19 101 LEU A O 1
ATOM 811 N N . ARG A 1 102 ? 3.471 10.420 -7.980 1.00 75.31 102 ARG A N 1
ATOM 812 C CA . ARG A 1 102 ? 4.145 9.633 -6.929 1.00 75.31 102 ARG A CA 1
ATOM 813 C C . ARG A 1 102 ? 4.870 8.448 -7.550 1.00 75.31 102 ARG A C 1
ATOM 815 O O . ARG A 1 102 ? 4.656 8.151 -8.713 1.00 75.31 102 ARG A O 1
ATOM 822 N N . SER A 1 103 ? 5.705 7.748 -6.784 1.00 77.31 103 SER A N 1
ATOM 823 C CA . SER A 1 103 ? 6.232 6.453 -7.227 1.00 77.31 103 SER A CA 1
ATOM 824 C C . SER A 1 103 ? 5.111 5.405 -7.326 1.00 77.31 103 SER A C 1
ATOM 826 O O . SER A 1 103 ? 4.226 5.376 -6.465 1.00 77.31 103 SER A O 1
ATOM 828 N N . PRO A 1 104 ? 5.134 4.517 -8.340 1.00 72.25 104 PRO A N 1
ATOM 829 C CA . PRO A 1 104 ? 4.208 3.385 -8.412 1.00 72.25 104 PRO A CA 1
ATOM 830 C C . PRO A 1 104 ? 4.406 2.387 -7.258 1.00 72.25 104 PRO A C 1
ATOM 832 O O . PRO A 1 104 ? 3.489 1.635 -6.932 1.00 72.25 104 PRO A O 1
ATOM 835 N N . VAL A 1 105 ? 5.571 2.380 -6.599 1.00 75.25 105 VAL A N 1
ATOM 836 C CA . VAL A 1 105 ? 5.813 1.544 -5.417 1.00 75.25 105 VAL A CA 1
ATOM 837 C C . VAL A 1 105 ? 4.950 2.037 -4.255 1.00 75.25 105 VAL A C 1
ATOM 839 O O . VAL A 1 105 ? 5.009 3.200 -3.867 1.00 75.25 105 VAL A O 1
ATOM 842 N N . GLY A 1 106 ? 4.146 1.132 -3.691 1.00 71.50 106 GLY A N 1
ATOM 843 C CA . GLY A 1 106 ? 3.198 1.451 -2.617 1.00 71.50 106 GLY A CA 1
ATOM 844 C C . GLY A 1 106 ? 1.899 2.106 -3.096 1.00 71.50 106 GLY A C 1
ATOM 845 O O . GLY A 1 106 ? 1.022 2.372 -2.278 1.00 71.50 106 GLY A O 1
ATOM 846 N N . SER A 1 107 ? 1.752 2.331 -4.403 1.00 74.50 107 SER A N 1
ATOM 847 C CA . SER A 1 107 ? 0.508 2.809 -4.998 1.00 74.50 107 SER A CA 1
ATOM 848 C C . SER A 1 107 ? -0.417 1.652 -5.372 1.00 74.50 107 SER A C 1
ATOM 850 O O . SER A 1 107 ? 0.028 0.564 -5.752 1.00 74.50 107 SER A O 1
ATOM 852 N N . VAL A 1 108 ? -1.722 1.887 -5.252 1.00 77.81 108 VAL A N 1
ATOM 853 C CA . VAL A 1 108 ? -2.763 0.859 -5.378 1.00 77.81 108 VAL A CA 1
ATOM 854 C C . VAL A 1 108 ? -3.657 1.170 -6.567 1.00 77.81 108 VAL A C 1
ATOM 856 O O . VAL A 1 108 ? -4.079 2.312 -6.736 1.00 77.81 108 VAL A O 1
ATOM 859 N N . LEU A 1 109 ? -3.968 0.165 -7.386 1.00 75.94 109 LEU A N 1
ATOM 860 C CA . LEU A 1 109 ? -5.005 0.314 -8.404 1.00 75.94 109 LEU A CA 1
ATOM 861 C C . LEU A 1 109 ? -6.365 0.316 -7.704 1.00 75.94 109 LEU A C 1
ATOM 863 O O . LEU A 1 109 ? -6.686 -0.642 -7.000 1.00 75.94 109 LEU A O 1
ATOM 867 N N . TYR A 1 110 ? -7.135 1.391 -7.862 1.00 71.81 110 TYR A N 1
ATOM 868 C CA . TYR A 1 110 ? -8.446 1.470 -7.224 1.00 71.81 110 TYR A CA 1
ATOM 869 C C . TYR A 1 110 ? -9.420 0.466 -7.849 1.00 71.81 110 TYR A C 1
ATOM 871 O O . TYR A 1 110 ? -9.542 0.374 -9.069 1.00 71.81 110 TYR A O 1
ATOM 879 N N . ASP A 1 111 ? -10.149 -0.244 -6.995 1.00 76.62 111 ASP A N 1
ATOM 880 C CA . ASP A 1 111 ? -11.321 -1.036 -7.348 1.00 76.62 111 ASP A CA 1
ATOM 881 C C . ASP A 1 111 ? -12.364 -0.926 -6.229 1.00 76.62 111 ASP A C 1
ATOM 883 O O . ASP A 1 111 ? -12.102 -0.351 -5.169 1.00 76.62 111 ASP A O 1
ATOM 887 N N . LEU A 1 112 ? -13.557 -1.479 -6.459 1.00 78.56 112 LEU A N 1
ATOM 888 C CA . LEU A 1 112 ? -14.659 -1.422 -5.494 1.00 78.56 112 LEU A CA 1
ATOM 889 C C . LEU A 1 112 ? -14.321 -2.088 -4.150 1.00 78.56 112 LEU A C 1
ATOM 891 O O . LEU A 1 112 ? -14.880 -1.711 -3.126 1.00 78.56 112 LEU A O 1
ATOM 895 N N . GLY A 1 113 ? -13.374 -3.028 -4.109 1.00 81.06 113 GLY A N 1
ATOM 896 C CA . GLY A 1 113 ? -12.910 -3.630 -2.859 1.00 81.06 113 GLY A CA 1
ATOM 897 C C . GLY A 1 113 ? -12.161 -2.648 -1.954 1.00 81.06 113 GLY A C 1
ATOM 898 O O . GLY A 1 113 ? -12.062 -2.888 -0.752 1.00 81.06 113 GLY A O 1
ATOM 899 N N . TRP A 1 114 ? -11.657 -1.536 -2.498 1.00 86.06 114 TRP A N 1
ATOM 900 C CA . TRP A 1 114 ? -10.960 -0.494 -1.742 1.00 86.06 114 TRP A CA 1
ATOM 901 C C . TRP A 1 114 ? -11.861 0.643 -1.261 1.00 86.06 114 TRP A C 1
ATOM 903 O O . TRP A 1 114 ? -11.356 1.503 -0.548 1.00 86.06 114 TRP A O 1
ATOM 913 N N . GLU A 1 115 ? -13.156 0.665 -1.585 1.00 87.62 115 GLU A N 1
ATOM 914 C CA . GLU A 1 115 ? -14.077 1.795 -1.342 1.00 87.62 115 GLU A CA 1
ATOM 915 C C . GLU A 1 115 ? -14.006 2.377 0.084 1.00 87.62 115 GLU A C 1
ATOM 917 O O . GLU A 1 115 ? -14.028 3.592 0.290 1.00 87.62 115 GLU A O 1
ATOM 922 N N . VAL A 1 116 ? -13.853 1.510 1.083 1.00 88.00 116 VAL A N 1
ATOM 923 C CA . VAL A 1 116 ? -13.836 1.887 2.502 1.00 88.00 116 VAL A CA 1
ATOM 924 C C . VAL A 1 116 ? -12.445 2.341 2.975 1.00 88.00 116 VAL A C 1
ATOM 926 O O . VAL A 1 116 ? -12.322 3.168 3.883 1.00 88.00 116 VAL A O 1
ATOM 929 N N . ALA A 1 117 ? -11.374 1.844 2.351 1.00 88.75 117 ALA A N 1
ATOM 930 C CA . ALA A 1 117 ? -9.996 2.085 2.777 1.00 88.75 117 ALA A CA 1
ATOM 931 C C . ALA A 1 117 ? -9.574 3.575 2.798 1.00 88.75 117 ALA A C 1
ATOM 933 O O . ALA A 1 117 ? -8.914 3.967 3.769 1.00 88.75 117 ALA A O 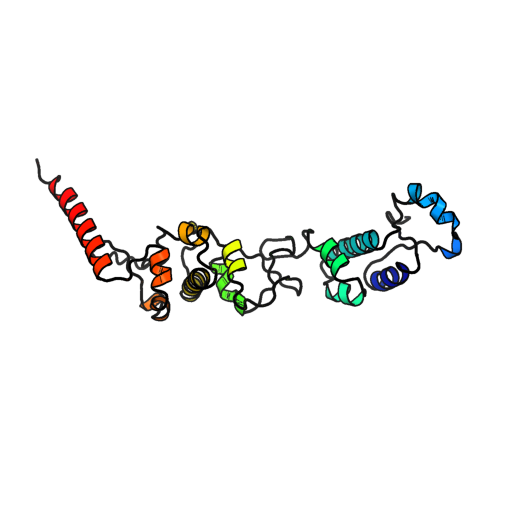1
ATOM 934 N N . PRO A 1 118 ? -9.969 4.441 1.833 1.00 88.00 118 PRO A N 1
ATOM 935 C CA . PRO A 1 118 ? -9.651 5.867 1.859 1.00 88.00 118 PRO A CA 1
ATOM 936 C C . PRO A 1 118 ? -10.144 6.606 3.103 1.00 88.00 118 PRO A C 1
ATOM 938 O O . PRO A 1 118 ? -9.595 7.658 3.432 1.00 88.00 118 PRO A O 1
ATOM 941 N N . GLN A 1 119 ? -11.166 6.107 3.811 1.00 86.62 119 GLN A N 1
ATOM 942 C CA . GLN A 1 119 ? -11.654 6.761 5.030 1.00 86.62 119 GLN A CA 1
ATOM 943 C C . GLN A 1 119 ? -10.592 6.713 6.134 1.00 86.62 119 GLN A C 1
ATOM 945 O O . GLN A 1 119 ? -10.336 7.726 6.787 1.00 86.62 119 GLN A O 1
ATOM 950 N N . ILE A 1 120 ? -9.899 5.580 6.263 1.00 87.31 120 ILE A N 1
ATOM 951 C CA . ILE A 1 120 ? -8.968 5.293 7.365 1.00 87.31 120 ILE A CA 1
ATOM 952 C C . ILE A 1 120 ? -7.494 5.353 6.959 1.00 87.31 120 ILE A C 1
ATOM 954 O O . ILE A 1 120 ? -6.617 5.384 7.819 1.00 87.31 120 ILE A O 1
ATOM 958 N N . SER A 1 121 ? -7.200 5.381 5.660 1.00 88.06 121 SER A N 1
ATOM 959 C CA . SER A 1 121 ? -5.841 5.265 5.135 1.00 88.06 121 SER A CA 1
ATOM 960 C C . SER A 1 121 ? -5.608 6.229 3.970 1.00 88.06 121 SER A C 1
ATOM 962 O O . SER A 1 121 ? -6.457 6.391 3.097 1.00 88.06 121 SER A O 1
ATOM 964 N N . ALA A 1 122 ? -4.462 6.907 3.962 1.00 87.31 122 ALA A N 1
ATOM 965 C CA . ALA A 1 122 ? -4.040 7.840 2.916 1.00 87.31 122 ALA A CA 1
ATOM 966 C C . ALA A 1 122 ? -3.307 7.094 1.786 1.00 87.31 122 ALA A C 1
ATOM 968 O O . ALA A 1 122 ? -2.153 7.382 1.463 1.00 87.31 122 ALA A O 1
ATOM 969 N N . ILE A 1 123 ? -3.968 6.078 1.227 1.00 86.19 123 ILE A N 1
ATOM 970 C CA . ILE A 1 123 ? -3.409 5.238 0.165 1.00 86.19 123 ILE A CA 1
ATOM 971 C C . ILE A 1 123 ? -3.330 6.058 -1.134 1.00 86.19 123 ILE A C 1
ATOM 973 O O . ILE A 1 123 ? -4.318 6.694 -1.523 1.00 86.19 123 ILE A O 1
ATOM 977 N N . PRO A 1 124 ? -2.182 6.056 -1.833 1.00 81.88 124 PRO A N 1
ATOM 978 C CA . PRO A 1 124 ? -2.081 6.660 -3.151 1.00 81.88 124 PRO A CA 1
ATOM 979 C C . PRO A 1 124 ? -2.733 5.742 -4.192 1.00 81.88 124 PRO A C 1
ATOM 981 O O . PRO A 1 124 ? -2.142 4.760 -4.641 1.00 81.88 124 PRO A O 1
ATOM 984 N N . PHE A 1 125 ? -3.974 6.061 -4.564 1.00 80.31 125 PHE A N 1
ATOM 985 C CA . PHE A 1 125 ? -4.714 5.326 -5.589 1.00 80.31 125 PHE A CA 1
ATOM 986 C C . PHE A 1 125 ? -4.344 5.806 -6.994 1.00 80.31 125 PHE A C 1
ATOM 988 O O . PHE A 1 125 ? -4.238 7.014 -7.219 1.00 80.31 125 PHE A O 1
ATOM 995 N N . ILE A 1 126 ? -4.171 4.866 -7.924 1.00 74.62 126 ILE A N 1
ATOM 996 C CA . ILE A 1 126 ? -3.930 5.100 -9.353 1.00 74.62 126 ILE A CA 1
ATOM 997 C C . ILE A 1 126 ? -5.183 4.682 -10.136 1.00 74.62 126 ILE A C 1
ATOM 999 O O . ILE A 1 126 ? -5.783 3.652 -9.843 1.00 74.62 126 ILE A O 1
ATOM 1003 N N . ASP A 1 127 ? -5.545 5.479 -11.142 1.00 57.88 127 ASP A N 1
ATOM 1004 C CA . ASP A 1 127 ? -6.737 5.318 -11.999 1.00 57.88 127 ASP A CA 1
ATOM 1005 C C . ASP A 1 127 ? -6.493 4.421 -13.239 1.00 57.88 127 ASP A C 1
ATOM 1007 O O . ASP A 1 127 ? -7.384 4.097 -14.013 1.00 57.88 127 ASP A O 1
ATOM 1011 N N . LYS A 1 128 ? -5.246 4.000 -13.466 1.00 57.62 128 LYS A N 1
ATOM 1012 C CA . LYS A 1 128 ? -4.820 3.216 -14.635 1.00 57.62 128 LYS A CA 1
ATOM 1013 C C . LYS A 1 128 ? -3.995 2.010 -14.188 1.00 57.62 128 LYS A C 1
ATOM 1015 O O . LYS A 1 128 ? -3.247 2.134 -13.224 1.00 57.62 128 LYS A O 1
ATOM 1020 N N . LEU A 1 129 ? -4.139 0.880 -14.901 1.00 53.94 129 LEU A N 1
ATOM 1021 C CA . LEU A 1 129 ? -3.534 -0.468 -14.733 1.00 53.94 129 LEU A CA 1
ATOM 1022 C C . LEU A 1 129 ? -2.005 -0.485 -14.492 1.00 53.94 129 LEU A C 1
ATOM 1024 O O . LEU A 1 129 ? -1.220 -0.972 -15.302 1.00 53.94 129 LEU A O 1
ATOM 1028 N N . LEU A 1 130 ? -1.575 0.098 -13.383 1.00 54.66 130 LEU A N 1
ATOM 1029 C CA . LEU A 1 130 ? -0.182 0.379 -13.035 1.00 54.66 130 LEU A CA 1
ATOM 1030 C C . LEU A 1 130 ? 0.084 0.157 -11.540 1.00 54.66 130 LEU A C 1
ATOM 1032 O O . LEU A 1 130 ? 1.217 0.302 -11.088 1.00 54.66 130 LEU A O 1
ATOM 1036 N N . GLY A 1 131 ? -0.950 -0.185 -10.765 1.00 46.84 131 GLY A N 1
ATOM 1037 C CA . GLY A 1 131 ? -0.798 -0.574 -9.371 1.00 46.84 131 GLY A CA 1
ATOM 1038 C C . GLY A 1 131 ? -0.123 -1.938 -9.267 1.00 46.84 131 GLY A C 1
ATOM 1039 O O . GLY A 1 131 ? -0.554 -2.902 -9.895 1.00 46.84 131 GLY A O 1
ATOM 1040 N N . VAL A 1 132 ? 0.919 -2.019 -8.438 1.00 57.47 132 VAL A N 1
ATOM 1041 C CA . VAL A 1 132 ? 1.592 -3.278 -8.060 1.00 57.47 132 VAL A CA 1
ATOM 1042 C C . VAL A 1 132 ? 0.630 -4.206 -7.301 1.00 57.47 132 VAL A C 1
ATOM 1044 O O . VAL A 1 132 ? 0.823 -5.418 -7.267 1.00 57.47 132 VAL A O 1
ATOM 1047 N N . ILE A 1 133 ? -0.428 -3.634 -6.719 1.00 57.34 133 ILE A N 1
ATOM 1048 C CA . ILE A 1 133 ? -1.489 -4.343 -6.009 1.00 57.34 133 ILE A CA 1
ATOM 1049 C C . ILE A 1 133 ? -2.813 -4.057 -6.719 1.00 57.34 133 ILE A C 1
ATOM 1051 O O . ILE A 1 133 ? -3.225 -2.901 -6.845 1.00 57.34 133 ILE A O 1
ATOM 1055 N N . VAL A 1 134 ? -3.448 -5.133 -7.178 1.00 63.84 134 VAL A N 1
ATOM 1056 C CA . VAL A 1 134 ? -4.774 -5.166 -7.803 1.00 63.84 134 VAL A CA 1
ATOM 1057 C C . VAL A 1 134 ? -5.679 -5.958 -6.864 1.00 63.84 134 VAL A C 1
ATOM 1059 O O . VAL A 1 134 ? -5.295 -7.054 -6.453 1.00 63.84 134 VAL A O 1
ATOM 1062 N N . GLY A 1 135 ? -6.855 -5.439 -6.509 1.00 67.69 135 GLY A N 1
ATOM 1063 C CA . GLY A 1 135 ? -7.731 -6.102 -5.543 1.00 67.69 135 GLY A CA 1
ATOM 1064 C C . GLY A 1 135 ? -7.390 -5.766 -4.097 1.00 67.69 135 GLY A C 1
ATOM 1065 O O . GLY A 1 135 ? -6.230 -5.849 -3.680 1.00 67.69 135 GLY A O 1
ATOM 1066 N N . PHE A 1 136 ? -8.408 -5.457 -3.288 1.00 75.38 136 PHE A N 1
ATOM 1067 C CA . PHE A 1 136 ? -8.226 -5.416 -1.837 1.00 75.38 136 PHE A CA 1
ATOM 1068 C C . PHE A 1 136 ? -7.783 -6.779 -1.312 1.00 75.38 136 PHE A C 1
ATOM 1070 O O . PHE A 1 136 ? -6.748 -6.843 -0.668 1.00 75.38 136 PHE A O 1
ATOM 1077 N N . SER A 1 137 ? -8.508 -7.863 -1.615 1.00 78.75 137 SER A N 1
ATOM 1078 C CA . SER A 1 137 ? -8.121 -9.268 -1.360 1.00 78.75 137 SER A CA 1
ATOM 1079 C C . SER A 1 137 ? -7.443 -9.546 -0.001 1.00 78.75 137 SER A C 1
ATOM 1081 O O . SER A 1 137 ? -6.567 -10.402 0.096 1.00 78.75 137 SER A O 1
ATOM 1083 N N . GLY A 1 138 ? -7.814 -8.816 1.059 1.00 79.00 138 GLY A N 1
ATOM 1084 C CA . GLY A 1 138 ? -7.195 -8.947 2.383 1.00 79.00 138 GLY A CA 1
ATOM 1085 C C . GLY A 1 138 ? -5.799 -8.318 2.525 1.00 79.00 138 GLY A C 1
ATOM 1086 O O . GLY A 1 138 ? -5.044 -8.683 3.426 1.00 79.00 138 GLY A O 1
ATOM 1087 N N . ASN A 1 139 ? -5.436 -7.347 1.685 1.00 84.06 139 ASN A N 1
ATOM 1088 C CA . ASN A 1 139 ? -4.185 -6.581 1.738 1.00 84.06 139 ASN A CA 1
ATOM 1089 C C . ASN A 1 139 ? -4.177 -5.542 2.881 1.00 84.06 139 ASN A C 1
ATOM 1091 O O . ASN A 1 139 ? -3.799 -4.381 2.701 1.00 84.06 139 ASN A O 1
ATOM 1095 N N . TYR A 1 140 ? -4.541 -5.965 4.096 1.00 87.31 140 TYR A N 1
ATOM 1096 C CA . TYR A 1 140 ? -4.622 -5.118 5.295 1.00 87.31 140 TYR A CA 1
ATOM 1097 C C . TYR A 1 140 ? -3.306 -4.387 5.597 1.00 87.31 140 TYR A C 1
ATOM 1099 O O . TYR A 1 140 ? -3.313 -3.256 6.076 1.00 87.31 140 TYR A O 1
ATOM 1107 N N . LYS A 1 141 ? -2.160 -4.988 5.253 1.00 86.00 141 LYS A N 1
ATOM 1108 C CA . LYS A 1 141 ? -0.833 -4.375 5.430 1.00 86.00 141 LYS A CA 1
ATOM 1109 C C . LYS A 1 141 ? -0.704 -3.026 4.715 1.00 86.00 141 LYS A C 1
ATOM 1111 O O . LYS A 1 141 ? -0.070 -2.124 5.254 1.00 86.00 141 LYS A O 1
ATOM 1116 N N . VAL A 1 142 ? -1.327 -2.866 3.546 1.00 85.75 142 VAL A N 1
ATOM 1117 C CA . VAL A 1 142 ? -1.301 -1.610 2.778 1.00 85.75 142 VAL A CA 1
ATOM 1118 C C . VAL A 1 142 ? -2.093 -0.525 3.501 1.00 85.75 142 VAL A C 1
ATOM 1120 O O . VAL A 1 142 ? -1.603 0.587 3.688 1.00 85.75 142 VAL A O 1
ATOM 1123 N N . VAL A 1 143 ? -3.286 -0.876 3.988 1.00 88.00 143 VAL A N 1
ATOM 1124 C CA . VAL A 1 143 ? -4.141 0.020 4.778 1.00 88.00 143 VAL A CA 1
ATOM 1125 C C . VAL A 1 143 ? -3.406 0.502 6.027 1.00 88.00 143 VAL A C 1
ATOM 1127 O O . VAL A 1 143 ? -3.413 1.696 6.322 1.00 88.00 143 VAL A O 1
ATOM 1130 N N . ILE A 1 144 ? -2.726 -0.411 6.723 1.00 86.56 144 ILE A N 1
ATOM 1131 C CA . ILE A 1 144 ? -1.971 -0.122 7.948 1.00 86.56 144 ILE A CA 1
ATOM 1132 C C . ILE A 1 144 ? -0.746 0.749 7.664 1.00 86.56 144 ILE A C 1
ATOM 1134 O O . ILE A 1 144 ? -0.449 1.660 8.434 1.00 86.56 144 ILE A O 1
ATOM 1138 N N . HIS A 1 145 ? -0.033 0.489 6.567 1.00 86.81 145 HIS A N 1
ATOM 1139 C CA . HIS A 1 145 ? 1.149 1.262 6.190 1.00 86.81 145 HIS A CA 1
ATOM 1140 C C . HIS A 1 145 ? 0.815 2.742 5.956 1.00 86.81 145 HIS A C 1
ATOM 1142 O O . HIS A 1 145 ? 1.557 3.621 6.392 1.00 86.81 145 HIS A O 1
ATOM 1148 N N . HIS A 1 146 ? -0.333 3.010 5.331 1.00 86.50 146 HIS A N 1
ATOM 1149 C CA . HIS A 1 146 ? -0.815 4.359 5.025 1.00 86.50 146 HIS A CA 1
ATOM 1150 C C . HIS A 1 146 ? -1.859 4.877 6.029 1.00 86.50 146 HIS A C 1
ATOM 1152 O O . HIS A 1 146 ? -2.571 5.838 5.735 1.00 86.50 146 HIS A O 1
ATOM 1158 N N . PHE A 1 147 ? -1.981 4.250 7.204 1.00 88.00 147 PHE A N 1
ATOM 1159 C CA . PHE A 1 147 ? -3.034 4.565 8.168 1.00 88.00 147 PHE A CA 1
ATOM 1160 C C . PHE A 1 147 ? -2.994 6.037 8.592 1.00 88.00 147 PHE A C 1
ATOM 1162 O O . PHE A 1 147 ? -1.936 6.577 8.930 1.00 88.00 147 PHE A O 1
ATOM 1169 N N . LYS A 1 148 ? -4.155 6.697 8.571 1.00 87.81 148 LYS A N 1
ATOM 1170 C CA . LYS A 1 148 ? -4.260 8.103 8.960 1.00 87.81 148 LYS A CA 1
ATOM 1171 C C . LYS A 1 148 ? -4.046 8.257 10.471 1.00 87.81 148 LYS A C 1
ATOM 1173 O O . LYS A 1 148 ? -4.418 7.372 11.240 1.00 87.81 148 LYS A O 1
ATOM 1178 N N . PRO A 1 149 ? -3.504 9.396 10.928 1.00 80.06 149 PRO A N 1
ATOM 1179 C CA . PRO A 1 149 ? -3.476 9.719 12.349 1.00 80.06 149 PRO A CA 1
ATOM 1180 C C . PRO A 1 149 ? -4.886 9.690 12.947 1.00 80.06 149 PRO A C 1
ATOM 1182 O O . PRO A 1 149 ? -5.842 10.094 12.285 1.00 80.06 149 PRO A O 1
ATOM 1185 N N . ALA A 1 150 ? -5.015 9.272 14.208 1.00 72.38 150 ALA A N 1
ATOM 1186 C CA . ALA A 1 150 ? -6.318 9.133 14.860 1.00 72.38 150 ALA A CA 1
ATOM 1187 C C . ALA A 1 150 ? -7.118 10.445 14.942 1.00 72.38 150 ALA A C 1
ATOM 1189 O O . ALA A 1 150 ? -8.345 10.419 14.887 1.00 72.38 150 ALA A O 1
ATOM 1190 N N . SER A 1 151 ? -6.433 11.594 14.963 1.00 70.94 151 SER A N 1
ATOM 1191 C CA . SER A 1 151 ? -7.046 12.926 14.859 1.00 70.94 151 SER A CA 1
ATOM 1192 C C . SER A 1 151 ? -7.876 13.117 13.586 1.00 70.94 151 SER A C 1
ATOM 1194 O O . SER A 1 151 ? -8.829 13.889 13.580 1.00 70.94 151 SER A O 1
ATOM 1196 N N . ASN A 1 152 ? -7.534 12.406 12.510 1.00 72.25 152 ASN A N 1
ATOM 1197 C CA . ASN A 1 152 ? -8.175 12.523 11.201 1.00 72.25 152 ASN A CA 1
ATOM 1198 C C . ASN A 1 152 ? -9.292 11.487 11.007 1.00 72.25 152 ASN A C 1
ATOM 1200 O O . ASN A 1 152 ? -9.893 11.437 9.937 1.00 72.25 152 ASN A O 1
ATOM 1204 N N . LEU A 1 153 ? -9.559 10.652 12.017 1.00 72.50 153 LEU A N 1
ATOM 1205 C CA . LEU A 1 153 ? -10.590 9.611 11.991 1.00 72.50 153 LEU A CA 1
ATOM 1206 C C . LEU A 1 153 ? -11.910 10.081 12.629 1.00 72.50 153 LEU A C 1
ATOM 1208 O O . LEU A 1 153 ? -12.760 9.271 13.003 1.00 72.50 153 LEU A O 1
ATOM 1212 N N . ALA A 1 154 ? -12.115 11.393 12.760 1.00 65.88 154 ALA A N 1
ATOM 1213 C CA . ALA A 1 154 ? -13.424 11.924 13.108 1.00 65.88 154 ALA A CA 1
ATOM 1214 C C . ALA A 1 154 ? -14.422 11.534 11.998 1.00 65.88 154 ALA A C 1
ATOM 1216 O O . ALA A 1 154 ? -14.177 11.798 10.827 1.00 65.88 154 ALA A O 1
ATOM 1217 N N . ASN A 1 155 ? -15.548 10.911 12.362 1.00 69.94 155 ASN A N 1
ATOM 1218 C CA . ASN A 1 155 ? -16.627 10.538 11.415 1.00 69.94 155 ASN A CA 1
ATOM 1219 C C . ASN A 1 155 ? -16.417 9.272 10.577 1.00 69.94 155 ASN A C 1
ATOM 1221 O O . ASN A 1 155 ? -16.879 9.199 9.446 1.00 69.94 155 ASN A O 1
ATOM 1225 N N . LEU A 1 156 ? -15.835 8.227 11.181 1.00 77.75 156 LEU A N 1
ATOM 1226 C CA . LEU A 1 156 ? -15.866 6.885 10.592 1.00 77.75 156 LEU A CA 1
ATOM 1227 C C . LEU A 1 156 ? -17.280 6.327 10.429 1.00 77.75 156 LEU A C 1
ATOM 1229 O O . LEU A 1 156 ? -18.094 6.390 11.352 1.00 77.75 156 LEU A O 1
ATOM 1233 N N . THR A 1 157 ? -17.500 5.725 9.264 1.00 84.00 157 THR A N 1
ATOM 1234 C CA . THR A 1 157 ? -18.622 4.829 8.982 1.00 84.00 157 THR A CA 1
ATOM 1235 C C . THR A 1 157 ? -18.452 3.492 9.705 1.00 84.00 157 THR A C 1
ATOM 1237 O O . THR A 1 157 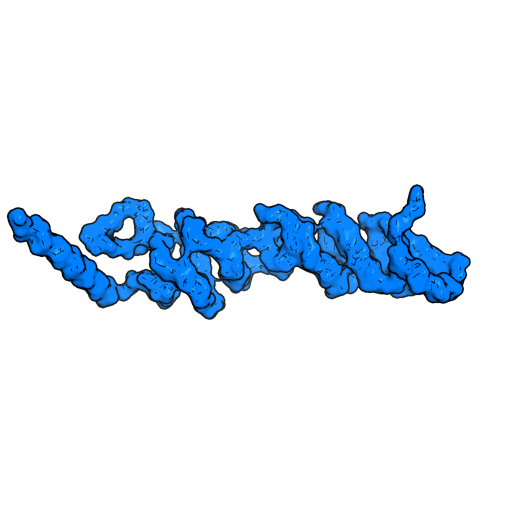? -17.359 3.128 10.156 1.00 84.00 157 THR A O 1
ATOM 1240 N N . THR A 1 158 ? -19.539 2.735 9.791 1.00 82.75 158 THR A N 1
ATOM 1241 C CA . THR A 1 158 ? -19.560 1.386 10.364 1.00 82.75 158 THR A CA 1
ATOM 1242 C C . THR A 1 158 ? -18.623 0.447 9.616 1.00 82.75 158 THR A C 1
ATOM 1244 O O . THR A 1 158 ? -17.853 -0.292 10.227 1.00 82.75 158 THR A O 1
ATOM 1247 N N . GLU A 1 159 ? -18.621 0.528 8.291 1.00 86.19 159 GLU A N 1
ATOM 1248 C CA . GLU A 1 159 ? -17.769 -0.257 7.407 1.00 86.19 159 GLU A CA 1
ATOM 1249 C C . GLU A 1 159 ? -16.290 0.074 7.640 1.00 86.19 159 GLU A C 1
ATOM 1251 O O . GLU A 1 159 ? -15.461 -0.831 7.732 1.00 86.19 159 GLU A O 1
ATOM 1256 N N . ALA A 1 160 ? -15.953 1.354 7.823 1.00 87.62 160 ALA A N 1
ATOM 1257 C CA . ALA A 1 160 ? -14.591 1.778 8.141 1.00 87.62 160 ALA A CA 1
ATOM 1258 C C . ALA A 1 160 ? -14.127 1.289 9.519 1.00 87.62 160 ALA A C 1
ATOM 1260 O O . ALA A 1 160 ? -12.981 0.860 9.668 1.00 87.62 160 ALA A O 1
ATOM 1261 N N . ALA A 1 161 ? -15.009 1.302 10.521 1.00 85.75 161 ALA A N 1
ATOM 1262 C CA . ALA A 1 161 ? -14.709 0.745 11.838 1.00 85.75 161 ALA A CA 1
ATOM 1263 C C . ALA A 1 161 ? -14.500 -0.777 11.786 1.00 85.75 161 ALA A C 1
ATOM 1265 O O . ALA A 1 161 ? -13.563 -1.288 12.400 1.00 85.75 161 ALA A O 1
ATOM 1266 N N . LEU A 1 162 ? -15.310 -1.500 11.008 1.00 87.69 162 LEU A N 1
ATOM 1267 C CA . LEU A 1 162 ? -15.126 -2.936 10.780 1.00 87.69 162 LEU A CA 1
ATOM 1268 C C . LEU A 1 162 ? -13.805 -3.232 10.061 1.00 87.69 162 LEU A C 1
ATOM 1270 O O . LEU A 1 162 ? -13.082 -4.132 10.481 1.00 87.69 162 LEU A O 1
ATOM 1274 N N . LEU A 1 163 ? -13.439 -2.439 9.051 1.00 88.88 163 LEU A N 1
ATOM 1275 C CA . LEU A 1 163 ? -12.161 -2.582 8.351 1.00 88.88 163 LEU A CA 1
ATOM 1276 C C . LEU A 1 163 ? -10.962 -2.374 9.294 1.00 88.88 163 LEU A C 1
ATOM 1278 O O . LEU A 1 163 ? -9.960 -3.081 9.182 1.00 88.88 163 LEU A O 1
ATOM 1282 N N . ILE A 1 164 ? -11.060 -1.455 10.265 1.00 88.62 164 ILE A N 1
ATOM 1283 C CA . ILE A 1 164 ? -10.049 -1.306 11.327 1.00 88.62 164 ILE A CA 1
ATOM 1284 C C . ILE A 1 164 ? -9.950 -2.585 12.166 1.00 88.62 164 ILE A C 1
ATOM 1286 O O . ILE A 1 164 ? -8.838 -3.053 12.423 1.00 88.62 164 ILE A O 1
ATOM 1290 N N . MET A 1 165 ? -11.081 -3.176 12.565 1.00 87.62 165 MET A N 1
ATOM 1291 C CA . MET A 1 165 ? -11.079 -4.429 13.331 1.00 87.62 165 MET A CA 1
ATOM 1292 C C . MET A 1 165 ? -10.467 -5.585 12.538 1.00 87.62 165 MET A C 1
ATOM 1294 O O . MET A 1 165 ? -9.658 -6.340 13.074 1.00 87.62 165 MET A O 1
ATOM 1298 N N . GLU A 1 166 ? -10.778 -5.697 11.247 1.00 89.19 166 GLU A N 1
ATOM 1299 C CA . GLU A 1 166 ? -10.165 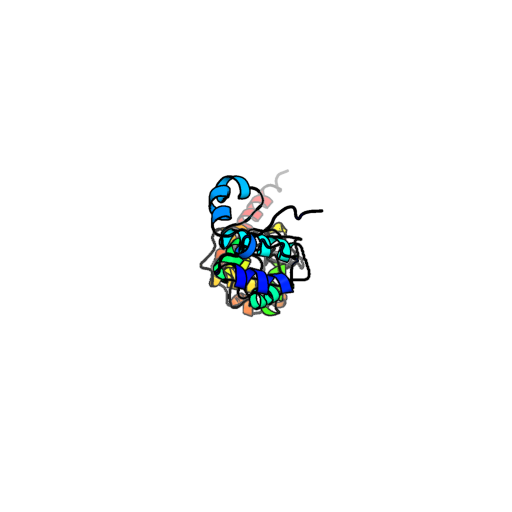-6.688 10.357 1.00 89.19 166 GLU A CA 1
ATOM 1300 C C . GLU A 1 166 ? -8.653 -6.475 10.215 1.00 89.19 166 GLU A C 1
ATOM 1302 O O . GLU A 1 166 ? -7.893 -7.443 10.267 1.00 89.19 166 GLU A O 1
ATOM 1307 N N . CYS A 1 167 ? -8.192 -5.222 10.130 1.00 88.62 167 CYS A N 1
ATOM 1308 C CA . CYS A 1 167 ? -6.764 -4.900 10.126 1.00 88.62 167 CYS A CA 1
ATOM 1309 C C . CYS A 1 167 ? -6.064 -5.372 11.409 1.00 88.62 167 CYS A C 1
ATOM 1311 O O . CYS A 1 167 ? -4.984 -5.960 11.332 1.00 88.62 167 CYS A O 1
ATOM 1313 N N . ILE A 1 168 ? -6.668 -5.147 12.583 1.00 88.12 168 ILE A N 1
ATOM 1314 C CA . ILE A 1 168 ? -6.118 -5.602 13.872 1.00 88.12 168 ILE A CA 1
ATOM 1315 C C . ILE A 1 168 ? -6.076 -7.135 13.919 1.00 88.12 168 ILE A C 1
ATOM 1317 O O . ILE A 1 168 ? -5.043 -7.709 14.275 1.00 88.12 168 ILE A O 1
ATOM 1321 N N . LYS A 1 169 ? -7.168 -7.786 13.503 1.00 87.31 169 LYS A N 1
ATOM 1322 C CA . LYS A 1 169 ? -7.337 -9.242 13.530 1.00 87.31 169 LYS A CA 1
ATOM 1323 C C . LYS A 1 169 ? -6.368 -9.976 12.604 1.00 87.31 169 LYS A C 1
ATOM 1325 O O . LYS A 1 169 ? -5.691 -10.907 13.030 1.00 87.31 169 LYS A O 1
ATOM 1330 N N . TYR A 1 170 ? -6.299 -9.578 11.334 1.00 85.44 170 TYR A N 1
ATOM 1331 C CA . TYR A 1 170 ? -5.620 -10.356 10.291 1.00 85.44 170 TYR A CA 1
ATOM 1332 C C . TYR A 1 170 ? -4.187 -9.910 10.001 1.00 85.44 170 TYR A C 1
ATOM 1334 O O . TYR A 1 170 ? -3.424 -10.671 9.412 1.00 85.44 170 TYR A O 1
ATOM 1342 N N . SER A 1 171 ? -3.778 -8.710 10.424 1.00 76.44 171 SER A N 1
ATOM 1343 C CA . SER A 1 171 ? -2.404 -8.232 10.214 1.00 76.44 171 SER A CA 1
ATOM 1344 C C . SER A 1 171 ? -1.480 -8.467 11.415 1.00 76.44 171 SER A C 1
ATOM 1346 O O . SER A 1 171 ? -0.428 -7.825 11.503 1.00 76.44 171 SER A O 1
ATOM 1348 N N . SER A 1 172 ? -1.843 -9.372 12.332 1.00 62.53 172 SER A N 1
ATOM 1349 C CA . SER A 1 172 ? -1.056 -9.713 13.529 1.00 62.53 172 SER A CA 1
ATOM 1350 C C . SER A 1 172 ? -0.633 -8.474 14.330 1.00 62.53 172 SER A C 1
ATOM 1352 O O . SER A 1 172 ? 0.553 -8.224 14.525 1.00 62.53 172 SER A O 1
ATOM 1354 N N . GLY A 1 173 ? -1.618 -7.671 14.753 1.00 57.69 173 GLY A N 1
ATOM 1355 C CA . GLY A 1 173 ? -1.447 -6.669 15.805 1.00 57.69 173 GLY A CA 1
ATOM 1356 C C . GLY A 1 173 ? -0.296 -5.690 15.591 1.00 57.69 173 GLY A C 1
ATOM 1357 O O . GLY A 1 173 ? 0.605 -5.623 16.425 1.00 57.69 173 GLY A O 1
ATOM 1358 N N . SER A 1 174 ? -0.324 -4.907 14.502 1.00 70.00 174 SER A N 1
ATOM 1359 C CA . SER A 1 174 ? 0.588 -3.765 14.346 1.00 70.00 174 SER A CA 1
ATOM 1360 C C . SER A 1 174 ? 0.530 -2.914 15.615 1.00 70.00 174 SER A C 1
ATOM 1362 O O . SER A 1 174 ? -0.442 -2.196 15.852 1.00 70.00 174 SER A O 1
ATOM 1364 N N . SER A 1 175 ? 1.563 -3.016 16.454 1.00 76.31 175 SER A N 1
ATOM 1365 C CA . SER A 1 175 ? 1.636 -2.304 17.732 1.00 76.31 175 SER A CA 1
ATOM 1366 C C . SER A 1 175 ? 1.534 -0.801 17.506 1.00 76.31 175 SER A C 1
ATOM 1368 O O . SER A 1 175 ? 0.931 -0.098 18.308 1.00 76.31 175 SER A O 1
ATOM 1370 N N . LYS A 1 176 ? 2.025 -0.326 16.355 1.00 79.81 176 LYS A N 1
ATOM 1371 C CA . LYS A 1 176 ? 1.850 1.044 15.878 1.00 79.81 176 LYS A CA 1
ATOM 1372 C C . LYS A 1 176 ? 0.374 1.400 15.691 1.00 79.81 176 LYS A C 1
ATOM 1374 O O . LYS A 1 176 ? -0.060 2.391 16.261 1.00 79.81 176 LYS A O 1
ATOM 1379 N N . LEU A 1 177 ? -0.398 0.586 14.962 1.00 82.69 177 LEU A N 1
ATOM 1380 C CA . LEU A 1 177 ? -1.840 0.806 14.777 1.00 82.69 177 LEU A CA 1
ATOM 1381 C C . LEU A 1 177 ? -2.574 0.792 16.122 1.00 82.69 177 LEU A C 1
ATOM 1383 O O . LEU A 1 177 ? -3.307 1.725 16.433 1.00 82.69 177 LEU A O 1
ATOM 1387 N N . ILE A 1 178 ? -2.344 -0.241 16.935 1.00 84.44 178 ILE A N 1
ATOM 1388 C CA . ILE A 1 178 ? -3.009 -0.405 18.233 1.00 84.44 178 ILE A CA 1
ATOM 1389 C C . ILE A 1 178 ? -2.690 0.777 19.152 1.00 84.44 178 ILE A C 1
ATOM 1391 O O . ILE A 1 178 ? -3.597 1.354 19.743 1.00 84.44 178 ILE A O 1
ATOM 1395 N N . ASN A 1 179 ? -1.424 1.182 19.250 1.00 81.44 179 ASN A N 1
ATOM 1396 C CA . ASN A 1 179 ? -1.019 2.313 20.084 1.00 81.44 179 ASN A CA 1
ATOM 1397 C C . ASN A 1 179 ? -1.558 3.643 19.553 1.00 81.44 179 ASN A C 1
ATOM 1399 O O . ASN A 1 179 ? -1.912 4.502 20.350 1.00 81.44 179 ASN A O 1
ATOM 1403 N N . SER A 1 180 ? -1.667 3.805 18.231 1.00 78.38 180 SER A N 1
ATOM 1404 C CA . SER A 1 180 ? -2.320 4.971 17.633 1.00 78.38 180 SER A CA 1
ATOM 1405 C C . SER A 1 180 ? -3.823 5.005 17.880 1.00 78.38 180 SER A C 1
ATOM 1407 O O . SER A 1 180 ? -4.389 6.085 17.819 1.00 78.38 180 SER A O 1
ATOM 1409 N N . LEU A 1 181 ? -4.474 3.871 18.149 1.00 79.00 181 LEU A N 1
ATOM 1410 C CA . LEU A 1 181 ? -5.909 3.798 18.444 1.00 79.00 181 LEU A CA 1
ATOM 1411 C C . LEU A 1 181 ? -6.215 3.856 19.946 1.00 79.00 181 LEU A C 1
ATOM 1413 O O . LEU A 1 181 ? -7.259 4.383 20.327 1.00 79.00 181 LEU A O 1
ATOM 1417 N N . LYS A 1 182 ? -5.307 3.376 20.803 1.00 77.06 182 LYS A N 1
ATOM 1418 C CA . LYS A 1 182 ? -5.452 3.424 22.263 1.00 77.06 182 LYS A CA 1
ATOM 1419 C C . LYS A 1 182 ? -5.669 4.853 22.757 1.00 77.06 182 LYS A C 1
ATOM 1421 O O . LYS A 1 182 ? -4.897 5.754 22.448 1.00 77.06 182 LYS A O 1
ATOM 1426 N N . GLY A 1 183 ? -6.709 5.035 23.568 1.00 64.44 183 GLY A N 1
ATOM 1427 C CA . GLY A 1 183 ? -7.044 6.326 24.175 1.00 64.44 183 GLY A CA 1
ATOM 1428 C C . GLY A 1 183 ? -7.766 7.305 23.246 1.00 64.44 183 GLY A C 1
ATOM 1429 O O . GLY A 1 183 ? -8.065 8.417 23.675 1.00 64.44 183 GLY A O 1
ATOM 1430 N N . ASN A 1 184 ? -8.078 6.914 22.005 1.00 65.62 184 ASN A N 1
ATOM 1431 C CA . ASN A 1 184 ? -8.914 7.724 21.126 1.00 65.62 184 ASN A CA 1
ATOM 1432 C C . ASN A 1 184 ? -10.388 7.380 21.290 1.00 65.62 184 ASN A C 1
ATOM 1434 O O . ASN A 1 184 ? -10.767 6.212 21.364 1.00 65.62 184 ASN A O 1
ATOM 1438 N N . LYS A 1 185 ? -11.228 8.414 21.214 1.00 65.62 185 LYS A N 1
ATOM 1439 C CA . LYS A 1 185 ? -12.689 8.312 21.296 1.00 65.62 185 LYS A CA 1
ATOM 1440 C C . LYS A 1 185 ? -13.347 7.752 20.024 1.00 65.62 185 LYS A C 1
ATOM 1442 O O . LYS A 1 185 ? -14.453 8.132 19.661 1.00 65.62 185 LYS A O 1
ATOM 1447 N N . LEU A 1 186 ? -12.636 6.904 19.283 1.00 66.06 186 LEU A N 1
ATOM 1448 C CA . LEU A 1 186 ? -12.963 6.524 17.905 1.00 66.06 186 LEU A CA 1
ATOM 1449 C C . LEU A 1 186 ? -14.331 5.836 17.772 1.00 66.06 186 LEU A C 1
ATOM 1451 O O . LEU A 1 186 ? -15.026 6.030 16.777 1.00 66.06 186 LEU A O 1
ATOM 1455 N N . LEU A 1 187 ? -14.666 5.012 18.766 1.00 65.75 187 LEU A N 1
ATOM 1456 C CA . LEU A 1 187 ? -15.877 4.191 18.825 1.00 65.75 187 LEU A CA 1
ATOM 1457 C C . LEU A 1 187 ? -16.875 4.700 19.871 1.00 65.75 187 LEU A C 1
ATOM 1459 O O . LEU A 1 187 ? -17.872 4.035 20.134 1.00 65.75 187 LEU A O 1
ATOM 1463 N N . GLU A 1 188 ? -16.578 5.837 20.502 1.00 64.69 188 GLU A N 1
ATOM 1464 C CA . GLU A 1 188 ? -17.463 6.431 21.498 1.00 64.69 188 GLU A CA 1
ATOM 1465 C C . GLU A 1 188 ? -18.625 7.132 20.793 1.00 64.69 188 GLU A C 1
ATOM 1467 O O . GLU A 1 188 ? -18.441 7.752 19.739 1.00 64.69 188 GLU A O 1
ATOM 1472 N N . ASP A 1 189 ? -19.815 7.027 21.383 1.00 55.47 189 ASP A N 1
ATOM 1473 C CA . ASP A 1 189 ? -21.024 7.679 20.892 1.00 55.47 189 ASP A CA 1
ATOM 1474 C C . ASP A 1 189 ? -20.800 9.174 20.579 1.00 55.47 189 ASP A C 1
ATOM 1476 O O . ASP A 1 189 ? -20.365 9.973 21.415 1.00 55.47 189 ASP A O 1
ATOM 1480 N N . LYS A 1 190 ? -21.121 9.557 19.339 1.00 54.34 190 LYS A N 1
ATOM 1481 C CA . LYS A 1 190 ? -21.045 10.939 18.840 1.00 54.34 190 LYS A CA 1
ATOM 1482 C C . LYS A 1 190 ? -22.294 11.745 19.142 1.00 54.34 190 LYS A C 1
ATOM 1484 O O . LYS A 1 190 ? -22.284 12.956 18.942 1.00 54.34 190 LYS A O 1
ATOM 1489 N N . HIS A 1 191 ? -23.372 11.100 19.571 1.00 49.94 191 HIS A N 1
ATOM 1490 C CA . HIS A 1 191 ? -24.643 11.751 19.874 1.00 49.94 191 HIS A CA 1
ATOM 1491 C C . HIS A 1 191 ? -24.726 12.261 21.311 1.00 49.94 191 HIS A C 1
ATOM 1493 O O . HIS A 1 191 ? -25.773 12.739 21.737 1.00 49.94 191 HIS A O 1
ATOM 1499 N N . GLY A 1 192 ? -23.599 12.290 22.029 1.00 41.97 192 GLY A N 1
ATOM 1500 C CA . GLY A 1 192 ? -23.464 13.130 23.214 1.00 41.97 192 GLY A CA 1
ATOM 1501 C C . GLY A 1 192 ? -24.344 12.699 24.381 1.00 41.97 192 GLY A C 1
ATOM 1502 O O . GLY A 1 192 ? -24.452 13.451 25.350 1.00 41.97 192 GLY A O 1
ATOM 1503 N N . PHE A 1 193 ? -24.902 11.485 24.359 1.00 40.75 193 PHE A N 1
ATOM 1504 C CA . PHE A 1 193 ? -25.329 10.854 25.594 1.00 40.75 193 PHE A CA 1
ATOM 1505 C C . PHE A 1 193 ? -24.066 10.422 26.338 1.00 40.75 193 PHE A C 1
ATOM 1507 O O . PHE A 1 193 ? -23.677 9.259 26.371 1.00 40.75 193 PHE A O 1
ATOM 1514 N N . GLN A 1 194 ? -23.421 11.394 26.993 1.00 44.56 194 GLN A N 1
ATOM 1515 C CA . GLN A 1 194 ? -22.773 11.103 28.261 1.00 44.56 194 GLN A CA 1
ATOM 1516 C C . GLN A 1 194 ? -23.860 10.493 29.135 1.00 44.56 194 GLN A C 1
ATOM 1518 O O . GLN A 1 194 ? -24.647 11.193 29.771 1.00 44.56 194 GLN A O 1
ATOM 1523 N N . ASN A 1 195 ? -23.929 9.166 29.119 1.00 43.88 195 ASN A N 1
ATOM 1524 C CA . ASN A 1 195 ? -24.678 8.430 30.105 1.00 43.88 195 ASN A CA 1
ATOM 1525 C C . ASN A 1 195 ? -24.209 8.949 31.475 1.00 43.88 195 ASN A C 1
ATOM 1527 O O . ASN A 1 195 ? -23.042 9.327 31.644 1.00 43.88 195 ASN A O 1
ATOM 1531 N N . THR A 1 196 ? -25.105 9.029 32.453 1.00 43.38 196 THR A N 1
ATOM 1532 C CA . THR A 1 196 ? -24.840 9.631 33.778 1.00 43.38 196 THR A CA 1
ATOM 1533 C C . THR A 1 196 ? -23.637 8.995 34.500 1.00 43.38 196 THR A C 1
ATOM 1535 O O . THR A 1 196 ? -23.091 9.557 35.452 1.00 43.38 196 THR A O 1
ATOM 1538 N N . SER A 1 197 ? -23.168 7.855 33.988 1.00 50.31 197 SER A N 1
ATOM 1539 C CA . SER A 1 197 ? -21.961 7.122 34.348 1.00 50.31 197 SER A CA 1
ATOM 1540 C C . SER A 1 197 ? -20.629 7.740 33.898 1.00 50.31 197 SER A C 1
ATOM 1542 O O . SER A 1 197 ? -19.594 7.398 34.470 1.00 50.31 197 SER A O 1
ATOM 1544 N N . GLY A 1 198 ? -20.610 8.646 32.914 1.00 53.97 198 GLY A N 1
ATOM 1545 C CA . GLY A 1 198 ? -19.380 9.240 32.370 1.00 53.97 198 GLY A CA 1
ATOM 1546 C C . GLY A 1 198 ? -18.467 8.253 31.631 1.00 53.97 198 GLY A C 1
ATOM 1547 O O . GLY A 1 198 ? -17.304 8.577 31.389 1.00 53.97 198 GLY A O 1
ATOM 1548 N N . LEU A 1 199 ? -18.971 7.062 31.294 1.00 57.94 199 LEU A N 1
ATOM 1549 C CA . LEU A 1 199 ? -18.265 6.067 30.495 1.00 57.94 199 LEU A CA 1
ATOM 1550 C C . LEU A 1 199 ? -18.751 6.133 29.044 1.00 57.94 199 LEU A C 1
ATOM 1552 O O . LEU A 1 199 ? -19.960 6.177 28.819 1.00 57.94 199 LEU A O 1
ATOM 1556 N N . PRO A 1 200 ? -17.836 6.127 28.067 1.00 59.84 200 PRO A N 1
ATOM 1557 C CA . PRO A 1 200 ? -18.217 6.087 26.671 1.00 59.84 200 PRO A CA 1
ATOM 1558 C C . PRO A 1 200 ? -18.769 4.712 26.293 1.00 59.84 200 PRO A C 1
ATOM 1560 O O . PRO A 1 200 ? -18.146 3.683 26.564 1.00 59.84 200 PRO A O 1
ATOM 1563 N N . GLU A 1 201 ? -19.934 4.710 25.654 1.00 66.31 201 GLU A N 1
ATOM 1564 C CA . GLU A 1 201 ? -20.620 3.511 25.180 1.00 66.31 201 GLU A CA 1
ATOM 1565 C C . GLU A 1 201 ? -20.503 3.411 23.653 1.00 66.31 201 GLU A C 1
ATOM 1567 O O . GLU A 1 201 ? -20.497 4.428 22.954 1.00 66.31 201 GLU A O 1
ATOM 1572 N N . ILE A 1 202 ? -20.370 2.185 23.138 1.00 70.19 202 ILE A N 1
ATOM 1573 C CA . ILE A 1 202 ? -20.399 1.932 21.694 1.00 70.19 202 ILE A CA 1
ATOM 1574 C C . ILE A 1 202 ? -21.859 1.910 21.256 1.00 70.19 202 ILE A C 1
ATOM 1576 O O . ILE A 1 202 ? -22.623 1.048 21.693 1.00 70.19 202 ILE A O 1
ATOM 1580 N N . ASP A 1 203 ? -22.231 2.809 20.347 1.00 68.69 203 ASP A N 1
ATOM 1581 C CA . ASP A 1 203 ? -23.582 2.836 19.791 1.00 68.69 203 ASP A CA 1
ATOM 1582 C C . ASP A 1 203 ? -23.830 1.617 18.882 1.00 68.69 203 ASP A C 1
ATOM 1584 O O . ASP A 1 203 ? -23.374 1.551 17.736 1.00 68.69 203 ASP A O 1
ATOM 1588 N N . ASN A 1 204 ? -24.588 0.645 19.394 1.00 66.75 204 ASN A N 1
ATOM 1589 C CA . ASN A 1 204 ? -24.996 -0.548 18.652 1.00 66.75 204 ASN A CA 1
ATOM 1590 C C . ASN A 1 204 ? -25.870 -0.210 17.425 1.00 66.75 204 ASN A C 1
ATOM 1592 O O . ASN A 1 204 ? -25.775 -0.884 16.399 1.00 66.75 204 ASN A O 1
ATOM 1596 N N . LYS A 1 205 ? -26.694 0.848 17.475 1.00 67.38 205 LYS A N 1
ATOM 1597 C CA . LYS A 1 205 ? -27.516 1.253 16.319 1.00 67.38 205 LYS A CA 1
ATOM 1598 C C . LYS A 1 205 ? -26.651 1.777 15.181 1.00 67.38 205 LYS A C 1
ATOM 1600 O O . LYS A 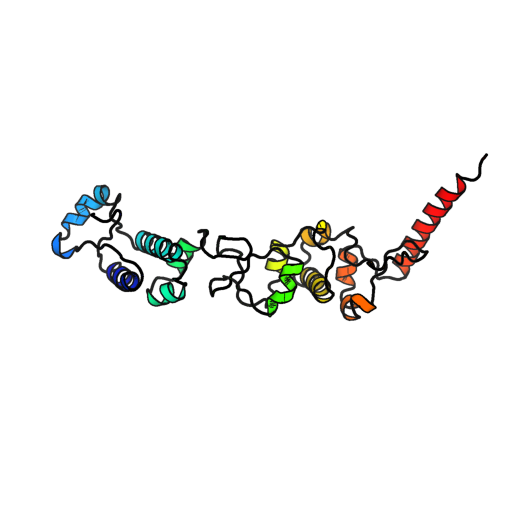1 205 ? -26.968 1.539 14.018 1.00 67.38 205 LYS A O 1
ATOM 1605 N N . PHE A 1 206 ? -25.553 2.446 15.519 1.00 67.69 206 PHE A N 1
ATOM 1606 C CA . PHE A 1 206 ? -24.595 2.949 14.547 1.00 67.69 206 PHE A CA 1
ATOM 1607 C C . PHE A 1 206 ? -23.678 1.831 14.028 1.00 67.69 206 PHE A C 1
ATOM 1609 O O . PHE A 1 206 ? -23.656 1.550 12.830 1.00 67.69 206 PHE A O 1
ATOM 1616 N N . TYR A 1 207 ? -22.967 1.122 14.910 1.00 69.25 207 TYR A N 1
ATOM 1617 C CA . TYR A 1 207 ? -21.931 0.153 14.517 1.00 69.25 207 TYR A CA 1
ATOM 1618 C C . TYR A 1 207 ? -22.447 -1.249 14.150 1.00 69.25 207 TYR A C 1
ATOM 1620 O O . TYR A 1 207 ? -21.679 -2.061 13.626 1.00 69.25 207 TYR A O 1
ATOM 1628 N N . ARG A 1 208 ? -23.745 -1.515 14.356 1.00 73.31 208 ARG A N 1
ATOM 1629 C CA . ARG A 1 208 ? -24.419 -2.812 14.157 1.00 73.31 208 ARG A CA 1
ATOM 1630 C C . ARG A 1 208 ? -23.823 -3.945 15.004 1.00 73.31 208 ARG A C 1
ATOM 1632 O O . ARG A 1 208 ? -22.721 -3.868 15.534 1.00 73.31 208 ARG A O 1
ATOM 1639 N N . GLU A 1 209 ? -24.517 -5.079 15.048 1.00 76.75 209 GLU A N 1
ATOM 1640 C CA . GLU A 1 209 ? -24.114 -6.232 15.868 1.00 76.75 209 GLU A CA 1
ATOM 1641 C C . GLU A 1 209 ? -22.759 -6.841 15.466 1.00 76.75 209 GLU A C 1
A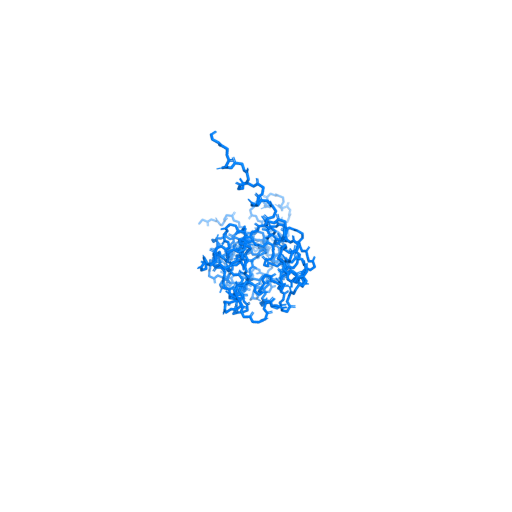TOM 1643 O O . GLU A 1 209 ? -22.054 -7.424 16.293 1.00 76.75 209 GLU A O 1
ATOM 1648 N N . LYS A 1 210 ? -22.352 -6.672 14.200 1.00 80.69 210 LYS A N 1
ATOM 1649 C CA . LYS A 1 210 ? -21.115 -7.256 13.664 1.00 80.69 210 LYS A CA 1
ATOM 1650 C C . LYS A 1 210 ? -19.867 -6.752 14.399 1.00 80.69 210 LYS A C 1
ATOM 1652 O O . LYS A 1 210 ? -18.913 -7.518 14.531 1.00 80.69 210 LYS A O 1
ATOM 1657 N N . ILE A 1 211 ? -19.867 -5.526 14.934 1.00 80.62 211 ILE A N 1
ATOM 1658 C CA . ILE A 1 211 ? -18.717 -4.987 15.682 1.00 80.62 211 ILE A CA 1
ATOM 1659 C C . ILE A 1 211 ? -18.409 -5.813 16.941 1.00 80.62 211 ILE A C 1
ATOM 1661 O O . ILE A 1 211 ? -17.246 -6.020 17.282 1.00 80.62 211 ILE A O 1
ATOM 1665 N N . PHE A 1 212 ? -19.434 -6.383 17.583 1.00 80.44 212 PHE A N 1
ATOM 1666 C CA . PHE A 1 212 ? -19.287 -7.180 18.802 1.00 80.44 212 PHE A CA 1
ATOM 1667 C C . PHE A 1 212 ? -18.715 -8.575 18.548 1.00 80.44 212 PHE A C 1
ATOM 1669 O O . PHE A 1 212 ? -18.401 -9.286 19.502 1.00 80.44 212 PHE A O 1
ATOM 1676 N N . THR A 1 213 ? -18.521 -8.968 17.287 1.00 84.56 213 THR A N 1
ATOM 1677 C CA . THR A 1 213 ? -17.774 -10.190 16.950 1.00 84.56 213 THR A CA 1
ATOM 1678 C C . THR A 1 213 ? -16.262 -10.024 17.157 1.00 84.56 213 THR A C 1
ATOM 1680 O O . THR A 1 213 ? -15.556 -11.020 17.298 1.00 84.56 213 THR A O 1
ATOM 1683 N N . TYR A 1 214 ? -15.772 -8.783 17.273 1.00 84.56 214 TYR A N 1
ATOM 1684 C CA . TYR A 1 214 ? -14.355 -8.430 17.430 1.00 84.56 214 TYR A CA 1
ATOM 1685 C C . TYR A 1 214 ? -13.981 -8.069 18.881 1.00 84.56 214 TYR A C 1
ATOM 1687 O O . TYR A 1 214 ? -13.236 -7.123 19.140 1.00 84.56 214 TYR A O 1
ATOM 1695 N N . LYS A 1 215 ? -14.518 -8.794 19.877 1.00 83.62 215 LYS A N 1
ATOM 1696 C CA . LYS A 1 215 ? -14.275 -8.494 21.308 1.00 83.62 215 LYS A CA 1
ATOM 1697 C C . LYS A 1 215 ? -12.787 -8.450 21.664 1.00 83.62 215 LYS A C 1
ATOM 1699 O O . LYS A 1 215 ? -12.381 -7.625 22.478 1.00 83.62 215 LYS A O 1
ATOM 1704 N N . GLY A 1 216 ? -11.980 -9.336 21.080 1.00 83.69 216 GLY A N 1
ATOM 1705 C CA . GLY A 1 216 ? -10.542 -9.394 21.344 1.00 83.69 216 GLY A CA 1
ATOM 1706 C C . GLY A 1 216 ? -9.805 -8.160 20.824 1.00 83.69 216 GLY A C 1
ATOM 1707 O O . GLY A 1 216 ? -8.940 -7.615 21.506 1.00 83.69 216 GLY A O 1
ATOM 1708 N N . GLU A 1 217 ? -10.168 -7.688 19.637 1.00 86.94 217 GLU A N 1
ATOM 1709 C CA . GLU A 1 217 ? -9.587 -6.516 18.986 1.00 86.94 217 GLU A CA 1
ATOM 1710 C C . GLU A 1 217 ? -10.023 -5.222 19.683 1.00 86.94 217 GLU A C 1
ATOM 1712 O O . GLU A 1 217 ? -9.194 -4.347 19.933 1.00 86.94 217 GLU A O 1
ATOM 1717 N N . LEU A 1 218 ? -11.293 -5.140 20.095 1.00 83.44 218 LEU A N 1
ATOM 1718 C CA . LEU A 1 218 ? -11.824 -4.039 20.903 1.00 83.44 218 LEU A CA 1
ATOM 1719 C C . LEU A 1 218 ? -11.057 -3.896 22.230 1.00 83.44 218 LEU A C 1
ATOM 1721 O O . LEU A 1 218 ? -10.618 -2.797 22.578 1.00 83.44 218 LEU A O 1
ATOM 1725 N N . LYS A 1 219 ? -10.795 -5.006 22.934 1.00 82.44 219 LYS A N 1
ATOM 1726 C CA . LYS A 1 219 ? -9.965 -4.992 24.154 1.00 82.44 219 LYS A CA 1
ATOM 1727 C C . LYS A 1 219 ? -8.553 -4.470 23.894 1.00 82.44 219 LYS A C 1
ATOM 1729 O O . LYS A 1 219 ? -8.031 -3.694 24.693 1.00 82.44 219 LYS A O 1
ATOM 1734 N N . GLN A 1 220 ? -7.933 -4.853 22.776 1.00 81.94 220 GLN A N 1
ATOM 1735 C CA . GLN A 1 220 ? -6.566 -4.427 22.444 1.00 81.94 220 GLN A CA 1
ATOM 1736 C C . GLN A 1 220 ? -6.435 -2.907 22.300 1.00 81.94 220 GLN A C 1
ATOM 1738 O O . GLN A 1 220 ? -5.396 -2.352 22.666 1.00 81.94 220 GLN A O 1
ATOM 1743 N N . ILE A 1 221 ? -7.477 -2.228 21.820 1.00 79.81 221 ILE A N 1
ATOM 1744 C CA . ILE A 1 221 ? -7.503 -0.764 21.678 1.00 79.81 221 ILE A CA 1
ATOM 1745 C C . ILE A 1 221 ? -8.040 -0.037 22.926 1.00 79.81 221 ILE A C 1
ATOM 1747 O O . ILE A 1 221 ? -8.137 1.187 22.926 1.00 79.81 221 ILE A O 1
ATOM 1751 N N . GLY A 1 222 ? -8.326 -0.763 24.013 1.00 76.12 222 GLY A N 1
ATOM 1752 C CA . GLY A 1 222 ? -8.720 -0.199 25.309 1.00 76.12 222 GLY A CA 1
ATOM 1753 C C . GLY A 1 222 ? -10.229 -0.051 25.531 1.00 76.12 222 GLY A C 1
ATOM 1754 O O . GLY A 1 222 ? -10.631 0.537 26.540 1.00 76.12 222 GLY A O 1
ATOM 1755 N N . VAL A 1 223 ? -11.058 -0.592 24.631 1.00 78.69 223 VAL A N 1
ATOM 1756 C CA . VAL A 1 223 ? -12.513 -0.653 24.813 1.00 78.69 223 VAL A CA 1
ATOM 1757 C C . VAL A 1 223 ? -12.843 -1.706 25.863 1.00 78.69 223 VAL A C 1
ATOM 1759 O O . VAL A 1 223 ? -12.374 -2.843 25.800 1.00 78.69 223 VAL A O 1
ATOM 1762 N N . VAL A 1 224 ? -13.702 -1.333 26.809 1.00 75.69 224 VAL A N 1
ATOM 1763 C CA . VAL A 1 224 ? -14.235 -2.273 27.792 1.00 75.69 224 VAL A CA 1
ATOM 1764 C C . VAL A 1 224 ? -15.434 -2.990 27.203 1.00 75.69 224 VAL A C 1
ATOM 1766 O O . VAL A 1 224 ? -16.458 -2.373 26.935 1.00 75.69 224 VAL A O 1
ATOM 1769 N N . VAL A 1 225 ? -15.296 -4.297 27.007 1.00 75.19 225 VAL A N 1
ATOM 1770 C CA . VAL A 1 225 ? -16.352 -5.154 26.440 1.00 75.19 225 VAL A CA 1
ATOM 1771 C C . VAL A 1 225 ? -16.893 -6.178 27.442 1.00 75.19 225 VAL A C 1
ATOM 1773 O O . VAL A 1 225 ? -17.822 -6.911 27.115 1.00 75.19 225 VAL A O 1
ATOM 1776 N N . ASP A 1 226 ? -16.311 -6.242 28.645 1.00 77.44 226 ASP A N 1
ATOM 1777 C CA . ASP A 1 226 ? -16.725 -7.138 29.726 1.00 77.44 226 ASP A CA 1
ATOM 1778 C C . ASP A 1 226 ? -17.424 -6.377 30.851 1.00 77.44 226 ASP A C 1
ATOM 1780 O O . ASP A 1 226 ? -16.945 -5.344 31.325 1.00 77.44 226 ASP A O 1
ATOM 1784 N N . PHE A 1 227 ? -18.544 -6.931 31.316 1.00 74.12 227 PHE A N 1
ATOM 1785 C CA . PHE A 1 227 ? -19.387 -6.321 32.345 1.00 74.12 227 PHE A CA 1
ATOM 1786 C C . PHE A 1 227 ? -18.646 -6.131 33.674 1.00 74.12 227 PHE A C 1
ATOM 1788 O O . PHE A 1 227 ? -18.743 -5.079 34.302 1.00 74.12 227 PHE A O 1
ATOM 1795 N N . GLU A 1 228 ? -17.848 -7.118 34.084 1.00 78.12 228 GLU A N 1
ATOM 1796 C CA . GLU A 1 228 ? -17.073 -7.037 35.324 1.00 78.12 228 GLU A CA 1
ATOM 1797 C C . GLU A 1 228 ? -16.014 -5.922 35.263 1.00 78.12 228 GLU A C 1
ATOM 1799 O O . GLU A 1 228 ? -15.813 -5.176 36.224 1.00 78.12 228 GLU A O 1
ATOM 1804 N N . GLU A 1 229 ? -15.355 -5.770 34.115 1.00 76.12 229 GLU A N 1
ATOM 1805 C CA . GLU A 1 229 ? -14.372 -4.711 33.893 1.00 76.12 229 GLU A CA 1
ATOM 1806 C C . GLU A 1 229 ? -15.045 -3.329 33.834 1.00 76.12 229 GLU A C 1
ATOM 1808 O O . GLU A 1 229 ? -14.521 -2.358 34.390 1.00 76.12 229 GLU A O 1
ATOM 1813 N N . ALA A 1 230 ? -16.247 -3.247 33.252 1.00 75.88 230 ALA A N 1
ATOM 1814 C CA . ALA A 1 230 ? -17.055 -2.031 33.235 1.00 75.88 230 ALA A CA 1
ATOM 1815 C C . ALA A 1 230 ? -17.455 -1.603 34.652 1.00 75.88 230 ALA A C 1
ATOM 1817 O O . ALA A 1 230 ? -17.278 -0.436 35.006 1.00 75.88 230 ALA A O 1
ATOM 1818 N N . ILE A 1 231 ? -17.895 -2.543 35.498 1.00 76.81 231 ILE A N 1
ATOM 1819 C CA . ILE A 1 231 ? -18.198 -2.279 36.913 1.00 76.81 231 ILE A CA 1
ATOM 1820 C C . ILE A 1 231 ? -16.962 -1.763 37.647 1.00 76.81 231 ILE A C 1
ATOM 1822 O O . ILE A 1 231 ? -17.061 -0.789 38.392 1.00 76.81 231 ILE A O 1
ATOM 1826 N N . LYS A 1 232 ? -15.788 -2.368 37.435 1.00 81.94 232 LYS A N 1
ATOM 1827 C CA . LYS A 1 232 ? -14.541 -1.919 38.079 1.00 81.94 232 LYS A CA 1
ATOM 1828 C C . LYS A 1 232 ? -14.187 -0.484 37.682 1.00 81.94 232 LYS A C 1
ATOM 1830 O O . LYS A 1 232 ? -13.880 0.325 38.560 1.00 81.94 232 LYS A O 1
ATOM 1835 N N . LYS A 1 233 ? -14.281 -0.138 36.391 1.00 77.00 233 LYS A N 1
ATOM 1836 C CA . LYS A 1 233 ? -14.057 1.242 35.919 1.00 77.00 233 LYS A CA 1
ATOM 1837 C C . LYS A 1 233 ? -15.103 2.213 36.457 1.00 77.00 233 LYS A C 1
ATOM 1839 O O . LYS A 1 233 ? -14.742 3.300 36.901 1.00 77.00 233 LYS A O 1
ATOM 1844 N N . PHE A 1 234 ? -16.372 1.818 36.475 1.00 77.50 234 PHE A N 1
ATOM 1845 C CA . PHE A 1 234 ? -17.449 2.630 37.031 1.00 77.50 234 PHE A CA 1
ATOM 1846 C C . PHE A 1 234 ? -17.243 2.895 38.524 1.00 77.50 234 PHE A C 1
ATOM 1848 O O . PHE A 1 234 ? -17.285 4.042 38.954 1.00 77.50 234 PHE A O 1
ATOM 1855 N N . ALA A 1 235 ? -16.942 1.862 39.313 1.00 80.56 235 ALA A N 1
ATOM 1856 C CA . ALA A 1 235 ? -16.673 1.993 40.742 1.00 80.56 235 ALA A CA 1
ATOM 1857 C C . ALA A 1 235 ? -15.472 2.913 41.013 1.00 80.56 235 ALA A C 1
ATOM 1859 O O . ALA A 1 235 ? -15.503 3.709 41.951 1.00 80.56 235 ALA A O 1
ATOM 1860 N N . HIS A 1 236 ? -14.429 2.840 40.182 1.00 81.88 236 HIS A N 1
ATOM 1861 C CA . HIS A 1 236 ? -13.285 3.747 40.259 1.00 81.88 236 HIS A CA 1
ATOM 1862 C C . HIS A 1 236 ? -13.680 5.203 39.964 1.00 81.88 236 HIS A C 1
ATOM 1864 O O . HIS A 1 236 ? -13.360 6.094 40.750 1.00 81.88 236 HIS A O 1
ATOM 1870 N N . LEU A 1 237 ? -14.404 5.454 38.866 1.00 79.25 237 LEU A N 1
ATOM 1871 C CA . LEU A 1 237 ? -14.895 6.793 38.511 1.00 79.25 237 LEU A CA 1
ATOM 1872 C C . LEU A 1 237 ? -15.836 7.362 39.575 1.00 79.25 237 LEU A C 1
ATOM 1874 O O . LEU A 1 237 ? -15.742 8.539 39.920 1.00 79.25 237 LEU A O 1
ATOM 1878 N N . PHE A 1 238 ? -16.717 6.526 40.122 1.00 79.06 238 PHE A N 1
ATOM 1879 C CA . PHE A 1 238 ? -17.626 6.900 41.197 1.00 79.06 238 PHE A CA 1
ATOM 1880 C C . PHE A 1 238 ? -16.855 7.315 42.450 1.00 79.06 238 PHE A C 1
ATOM 1882 O O . PHE A 1 238 ? -17.116 8.388 42.985 1.00 79.06 238 PHE A O 1
ATOM 1889 N N . LYS A 1 239 ? -15.858 6.527 42.880 1.00 84.06 239 LYS A N 1
ATOM 1890 C CA . LYS A 1 239 ? -14.979 6.895 44.003 1.00 84.06 239 LYS A CA 1
ATOM 1891 C C . LYS A 1 239 ? -14.269 8.223 43.750 1.00 84.06 239 LYS A C 1
ATOM 1893 O O . LYS A 1 239 ? -14.281 9.082 44.621 1.00 84.06 239 LYS A O 1
ATOM 1898 N N . GLN A 1 240 ? -13.707 8.414 42.556 1.00 82.25 240 GLN A N 1
ATOM 1899 C CA . GLN A 1 240 ? -13.018 9.652 42.191 1.00 82.25 240 GLN A CA 1
ATOM 1900 C C . GLN A 1 240 ? -13.948 10.872 42.258 1.00 82.25 240 GLN A C 1
ATOM 1902 O O . GLN A 1 240 ? -13.580 11.887 42.847 1.00 82.25 240 GLN A O 1
ATOM 1907 N N . LYS A 1 241 ? -15.160 10.771 41.697 1.00 78.56 241 LYS A N 1
ATOM 1908 C CA . LYS A 1 241 ? -16.163 11.845 41.766 1.00 78.56 241 LYS A CA 1
ATOM 1909 C C . LYS A 1 241 ? -16.629 12.096 43.197 1.00 78.56 241 LYS A C 1
ATOM 1911 O O . LYS A 1 241 ? -16.679 13.249 43.605 1.00 78.56 241 LYS A O 1
ATOM 1916 N N . ALA A 1 242 ? -16.902 11.038 43.962 1.00 76.44 242 ALA A N 1
ATOM 1917 C CA . ALA A 1 242 ? -17.306 11.140 45.361 1.00 76.44 242 ALA A CA 1
ATOM 1918 C C . ALA A 1 242 ? -16.247 11.874 46.202 1.00 76.44 242 ALA A C 1
ATOM 1920 O O . ALA A 1 242 ? -16.595 12.773 46.966 1.00 76.44 242 ALA A O 1
ATOM 1921 N N . SER A 1 243 ? -14.961 11.563 45.993 1.00 78.19 243 SER A N 1
ATOM 1922 C CA . SER A 1 243 ? -13.839 12.248 46.644 1.00 78.19 243 SER A CA 1
ATOM 1923 C C . SER A 1 243 ? -13.698 13.717 46.236 1.00 78.19 243 SER A C 1
ATOM 1925 O O . SER A 1 243 ? -13.258 14.518 47.051 1.00 78.19 243 SER A O 1
ATOM 1927 N N . GLN A 1 244 ? -14.069 14.099 45.009 1.00 70.25 244 GLN A N 1
ATOM 1928 C CA . GLN A 1 244 ? -14.062 15.502 44.571 1.00 70.25 244 GLN A CA 1
ATOM 1929 C C . GLN A 1 244 ? -15.227 16.303 45.168 1.00 70.25 244 GLN A C 1
ATOM 1931 O O . GLN A 1 244 ? -15.045 17.455 45.555 1.00 70.25 244 GLN A O 1
ATOM 1936 N N . THR A 1 245 ? -16.412 15.702 45.298 1.00 59.19 245 THR A N 1
ATOM 1937 C CA . THR A 1 245 ? -17.581 16.361 45.908 1.00 59.19 245 THR A CA 1
ATOM 1938 C C . THR A 1 245 ? -17.443 16.579 47.414 1.00 59.19 245 THR A C 1
ATOM 1940 O O . THR A 1 245 ? -17.999 17.543 47.930 1.00 59.19 245 THR A O 1
ATOM 1943 N N . SER A 1 246 ? -16.660 15.757 48.120 1.00 54.25 246 SER A N 1
ATOM 1944 C CA . SER A 1 246 ? -16.426 15.910 49.563 1.00 54.25 246 SER A CA 1
ATOM 1945 C C . SER A 1 246 ? -15.535 17.101 49.959 1.00 54.25 246 SER A C 1
ATOM 1947 O O . SER A 1 246 ? -15.430 17.380 51.148 1.00 54.25 246 SER A O 1
ATOM 1949 N N . PHE A 1 247 ? -14.924 17.826 49.009 1.00 49.38 247 PHE A N 1
ATOM 1950 C CA . PHE A 1 247 ? -14.123 19.034 49.290 1.00 49.38 247 PHE A CA 1
ATOM 1951 C C . PHE A 1 247 ? -14.848 20.366 49.019 1.00 49.38 247 PHE A C 1
ATOM 1953 O O . PHE A 1 247 ? -14.314 21.411 49.370 1.00 49.38 247 PHE A O 1
ATOM 1960 N N . ASN A 1 248 ? -16.070 20.352 48.467 1.00 49.06 248 ASN A N 1
ATOM 1961 C CA . ASN A 1 248 ? -16.862 21.572 48.216 1.00 49.06 248 ASN A CA 1
ATOM 1962 C C . ASN A 1 248 ? -17.959 21.821 49.273 1.00 49.06 248 ASN A C 1
ATOM 1964 O O . ASN A 1 248 ? -18.876 22.608 49.053 1.00 49.06 248 ASN A O 1
ATOM 1968 N N . GLN A 1 249 ? -17.866 21.156 50.425 1.00 49.19 249 GLN A N 1
ATOM 1969 C CA . GLN A 1 249 ? -18.698 21.407 51.604 1.00 49.19 249 GLN A CA 1
ATOM 1970 C C . GLN A 1 249 ? -17.804 21.647 52.828 1.00 49.19 249 GLN A C 1
ATOM 1972 O O . GLN A 1 249 ? -17.809 20.904 53.802 1.00 49.19 249 GLN A O 1
ATOM 1977 N N . ALA A 1 250 ? -17.004 22.704 52.761 1.00 43.00 250 ALA A N 1
ATOM 1978 C CA . ALA A 1 250 ? -16.491 23.399 53.932 1.00 43.00 250 ALA A CA 1
ATOM 1979 C C . ALA A 1 250 ? -16.480 24.896 53.596 1.00 43.00 250 ALA A C 1
ATOM 1981 O O . ALA A 1 250 ? -16.118 25.260 52.479 1.00 43.00 250 ALA A O 1
ATOM 1982 N N . CYS A 1 251 ? -16.993 25.687 54.538 1.00 36.94 251 CYS A N 1
ATOM 1983 C CA . CYS A 1 251 ? -17.251 27.124 54.478 1.00 36.94 251 CYS A CA 1
ATOM 1984 C C . CYS A 1 251 ? -16.107 27.984 53.929 1.00 36.94 251 CYS A C 1
ATOM 1986 O O . CYS A 1 251 ? -14.930 27.635 54.171 1.00 36.94 251 CYS A O 1
#

Organism: Mucuna pruriens (NCBI:txid157652)

Sequence (251 aa):
MPPSKSFLIVSSLGAILQSGSVLIDIPVIDETFYGNKIHEYEKELKTRVMFSYEEACEFIGRELMHEQHLSIQAGRQINLPYDKFVNSIRNGSWPKTSHGLRSPVGSVLYDLGWEVAPQISAIPFIDKLLGVIVGFSGNYKVVIHHFKPASNLANLTTEAALLIMECIKYSSGSSKLINSLKGNKLLEDKHGFQNTSGLPEIDNKFYREKIFTYKGELKQIGVVVDFEEAIKKFAHLFKQKASQTSFNQAC

pLDDT: mean 72.79, std 11.68, range [36.91, 89.19]

Secondary structure (DSSP, 8-state):
---SSEEE--HHHHHHHHHHHTTS---EE-HHHH-GGGGGGHHHHTTTEE-SHHHHHHHHHHHHHHSTT--HHHHHHTT--HHHHHHHHTTSS-SEETTEE--STT-EE--GGGTTHHHHB---EESSS--SB-S-TT-HHHHHHTBPPGGG-TT--HHHHHHHHHHHHHTT--HHHHHHHTT--TTS-TT----TT------HHHHTGGGGGGHHHHHHTT----HHHHHHHHHHHHHHHHHHHTTS---

Radius of gyration: 29.61 Å; chains: 1; bounding box: 64×38×97 Å